Protein 7AAH (pdb70)

B-factor: mean 32.51, std 16.44, range [16.22, 223.19]

Organism: Homo sapiens (NCBI:txid9606)

Nearest PDB structures (foldseek):
  7aah-assembly1_A  TM=1.007E+00  e=1.182E-27  Homo sapiens
  7aah-assembly2_B  TM=9.299E-01  e=5.528E-22  Homo sapiens
  3q23-assembly1_A  TM=1.813E-01  e=3.680E+00  Enquatrovirus N4
  7aah-assembly2_B  TM=1.007E+00  e=2.049E-26  Homo sapiens
  7aah-assembly1_A  TM=9.299E-01  e=4.805E-22  Homo sapiens

Foldseek 3Di:
DPDLADDLVAQLVLLLVLLVLLLVQVVVVLVVVVADQDPNFRDDDPVVLVVSQQCSLVDDPQQKFWFADPRHIYIDGPRRDPDDDPDDTDGDGDDSVSSNSSVSSNVLCVVQNSVRLVVQSRVHSVSNSCVQADDDVRSPDPDPDDD/DPLVDLADPLVAQLVLLQVLLVLLLVQLVVVLVPDDADPVGDRDHDDPVVLQVSQLCSLVDQPQQWWWKADPRDIYIDGPRDDDPDTDTDGDRSPSSSSSVSSVVLCVVQNSVRLRVQSVVHSVSNSCVAAPDPPHSPD

Secondary structure (DSSP, 8-state):
---SSPPGGGHHHHHHHHHHHHHHHHHHHHHHTT--EETTEE---HHHHHHHHHHHTTS--TT-EEEEETTEEEEE-TT--SS--SS-EEEEEETTHHHHHHHHHHHHHHHH-HHHHHHHHHH-HHHHHHHHH-STTSTT-------/--TT--SPPGGGHHHHHHHHHHHHHHHHHHHHHTS---TT-------HHHHHHHHHHHTTS-GGG-EEEEETTEEEEESTT----EEEEEESTHHHHHHHHHHHHHHHHH-HHHHHHHHHH-HHHHHHHHHSSTT-TT-

Radius of gyration: 20.04 Å; Cα contacts (8 Å, |Δi|>4): 469; chains: 2; bounding box: 61×60×34 Å

GO terms:
  GO:0005737 cytoplasm (C, IDA)
  GO:0005515 protein binding (F, IPI)
  GO:0005576 extracellular region (C, EXP)
  GO:0005737 cytoplasm (C, EXP)
  GO:0005788 endoplasmic reticulum lumen (C, EXP)
  GO:0005576 extracellular region (C, IDA)
  GO:0008284 positive regulation of cell population proliferation (P, IDA)

Sequence (286 aa):
MYSAHMPAHLRCDACRAVAYQMWQNLAKAETKLHTSSNSGGRRRELSELVYTDVLDRSCSRNWQDYGVVREVDQVKRLTTGPGLSEGPEPSISVMMVTGGPWPTRLSSRTCLHYLGEFGEDQIYEEAHQQGRGALEEALLCGGGGPPQQGACSEKVSATEEMYSAHMPAHLRCDACRRAVAYQMWQQNLAKAETKLHTTSNSGGRRELSELVYTDVLDRRSSCSSRNWQDYGVREVDQVKRRLLTGPGLSPSISVMMVTGGPWPTRLSSRTCLHYLGEFGEDQIYEEAHQQGRGALEEALLCGGPQGACS

Structure (mmCIF, N/CA/C/O backbone):
data_7AAH
#
_entry.id   7AAH
#
_cell.length_a   63.714
_cell.length_b   63.909
_cell.length_c   71.889
_cell.angle_alpha   90.00
_cell.angle_beta   90.00
_cell.angle_gamma   90.00
#
_symmetry.space_group_name_H-M   'P 21 21 21'
#
loop_
_entity.id
_entity.type
_entity.pdbx_description
1 polymer 'Marginal zone B- and B1-cell-specific protein'
2 non-polymer 'CITRIC ACID'
3 water water
#
loop_
_atom_site.group_PDB
_atom_site.id
_atom_site.type_symbol
_atom_site.label_atom_id
_atom_site.label_alt_id
_atom_site.label_comp_id
_atom_site.label_asym_id
_atom_site.label_entity_id
_atom_site.label_seq_id
_atom_site.pdbx_PDB_ins_code
_atom_site.Cartn_x
_atom_site.Cartn_y
_atom_site.Cartn_z
_atom_site.occupancy
_atom_site.B_iso_or_equiv
_atom_site.auth_seq_id
_atom_site.auth_comp_id
_atom_site.auth_asym_id
_atom_site.auth_atom_id
_atom_site.pdbx_PDB_model_num
ATOM 1 N N . MET A 1 20 ? -9.889 -2.865 4.637 1.00 53.57 39 MET A N 1
ATOM 2 C CA . MET A 1 20 ? -8.791 -1.924 4.842 1.00 54.25 39 MET A CA 1
ATOM 3 C C . MET A 1 20 ? -8.168 -2.054 6.231 1.00 49.50 39 MET A C 1
ATOM 4 O O . MET A 1 20 ? -7.181 -1.386 6.537 1.00 49.23 39 MET A O 1
ATOM 17 N N . TYR A 1 21 ? -8.745 -2.911 7.072 1.00 44.49 40 TYR A N 1
ATOM 18 C CA . TYR A 1 21 ? -8.267 -3.065 8.441 1.00 39.86 40 TYR A CA 1
ATOM 19 C C . TYR A 1 21 ? -7.275 -4.206 8.604 1.00 34.90 40 TYR A C 1
ATOM 20 O O . TYR A 1 21 ? -6.498 -4.196 9.561 1.00 32.89 40 TYR A O 1
ATOM 24 N N . SER A 1 22 ? -7.261 -5.180 7.696 1.00 32.19 41 SER A N 1
ATOM 25 C CA . SER A 1 22 ? -6.417 -6.351 7.885 1.00 29.61 41 SER A CA 1
ATOM 26 C C . SER A 1 22 ? -4.952 -5.978 7.723 1.00 27.02 41 SER A C 1
ATOM 27 O O . SER A 1 22 ? -4.587 -5.192 6.843 1.00 26.31 41 SER A O 1
ATOM 35 N N . ALA A 1 23 ? -4.103 -6.561 8.569 1.00 25.42 42 ALA A N 1
ATOM 36 C CA . ALA A 1 23 ? -2.659 -6.460 8.408 1.00 23.47 42 ALA A CA 1
ATOM 37 C C . ALA A 1 23 ? -2.091 -7.501 7.450 1.00 23.39 42 ALA A C 1
ATOM 38 O O . ALA A 1 23 ? -0.886 -7.471 7.162 1.00 24.36 42 ALA A O 1
ATOM 45 N N . HIS A 1 24 ? -2.926 -8.414 6.963 1.00 22.68 43 HIS A N 1
ATOM 46 C CA . HIS A 1 24 ? -2.513 -9.440 6.021 1.00 23.09 43 HIS A CA 1
ATOM 47 C C . HIS A 1 24 ? -2.648 -8.931 4.594 1.00 22.62 43 HIS A C 1
ATOM 48 O O . HIS A 1 24 ? -3.494 -8.091 4.282 1.00 23.47 43 HIS A O 1
ATOM 61 N N . MET A 1 25 ? -1.802 -9.443 3.735 1.00 25.23 44 MET A N 1
ATOM 62 C CA . MET A 1 25 ? -1.882 -9.100 2.319 1.00 24.63 44 MET A CA 1
ATOM 63 C C . MET A 1 25 ? -3.090 -9.786 1.672 1.00 25.89 44 MET A C 1
ATOM 64 O O . MET A 1 25 ? -3.235 -11.008 1.785 1.00 29.78 44 MET A O 1
ATOM 78 N N . PRO A 1 26 ? -3.971 -9.049 0.991 1.00 25.47 45 PRO A N 1
ATOM 79 C CA . PRO A 1 26 ? -5.088 -9.697 0.279 1.00 26.94 45 PRO A CA 1
ATOM 80 C C . PRO A 1 26 ? -4.605 -10.765 -0.694 1.00 28.17 45 PRO A C 1
ATOM 81 O O . PRO A 1 26 ? -3.534 -10.653 -1.293 1.00 27.51 45 PRO A O 1
ATOM 92 N N . ALA A 1 27 ? -5.418 -11.811 -0.846 1.00 28.99 46 ALA A N 1
ATOM 93 C CA . ALA A 1 27 ? -4.952 -13.034 -1.505 1.00 27.66 46 ALA A CA 1
ATOM 94 C C . ALA A 1 27 ? -4.557 -12.790 -2.956 1.00 25.46 46 ALA A C 1
ATOM 95 O O . ALA A 1 27 ? -3.511 -13.277 -3.416 1.00 24.53 46 ALA A O 1
ATOM 102 N N . HIS A 1 28 ? -5.387 -12.054 -3.704 1.00 25.62 47 HIS A N 1
ATOM 103 C CA . HIS A 1 28 ? -5.078 -11.809 -5.107 1.00 26.02 47 HIS A CA 1
ATOM 104 C C . HIS A 1 28 ? -3.816 -10.992 -5.276 1.00 24.98 47 HIS A C 1
ATOM 105 O O . HIS A 1 28 ? -3.278 -10.971 -6.378 1.00 26.51 47 HIS A O 1
ATOM 118 N N . LEU A 1 29 ? -3.333 -10.310 -4.226 1.00 23.04 48 LEU A N 1
ATOM 119 C CA . LEU A 1 29 ? -2.151 -9.466 -4.311 1.00 21.70 48 LEU A CA 1
ATOM 120 C C . LEU A 1 29 ? -0.873 -10.147 -3.830 1.00 20.25 48 LEU A C 1
ATOM 121 O O . LEU A 1 29 ? 0.197 -9.530 -3.872 1.00 20.29 48 LEU A O 1
ATOM 137 N N . ARG A 1 30 ? -0.943 -11.401 -3.382 1.00 20.29 49 ARG A N 1
ATOM 138 C CA . ARG A 1 30 ? 0.243 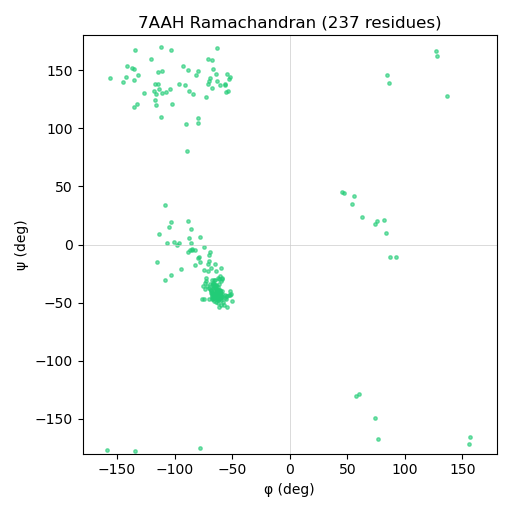-12.039 -2.805 1.00 20.13 49 ARG A CA 1
ATOM 139 C C . ARG A 1 30 ? 1.357 -12.231 -3.830 1.00 19.62 49 ARG A C 1
ATOM 140 O O . ARG A 1 30 ? 2.542 -12.121 -3.485 1.00 19.38 49 ARG A O 1
ATOM 161 N N . CYS A 1 31 ? 1.023 -12.521 -5.089 1.00 19.40 50 CYS A N 1
ATOM 162 C CA . CYS A 1 31 ? 2.093 -12.661 -6.080 1.00 18.95 50 CYS A CA 1
ATOM 163 C C . CYS A 1 31 ? 2.809 -11.327 -6.316 1.00 18.94 50 CYS A C 1
ATOM 164 O O . CYS A 1 31 ? 4.043 -11.265 -6.284 1.00 18.24 50 CYS A O 1
ATOM 171 N N . ASP A 1 32 ? 2.042 -10.253 -6.537 1.00 18.97 51 ASP A N 1
ATOM 172 C CA . ASP A 1 32 ? 2.607 -8.912 -6.697 1.00 20.43 51 ASP A CA 1
ATOM 173 C C . ASP A 1 32 ? 3.476 -8.544 -5.494 1.00 17.43 51 ASP A C 1
ATOM 174 O O . ASP A 1 32 ? 4.601 -8.041 -5.645 1.00 18.47 51 ASP A O 1
ATOM 183 N N . ALA A 1 33 ? 2.958 -8.788 -4.280 1.00 17.30 52 ALA A N 1
ATOM 184 C CA . ALA A 1 33 ? 3.716 -8.489 -3.069 1.00 17.18 52 ALA A CA 1
ATOM 185 C C . ALA A 1 33 ? 5.016 -9.275 -3.009 1.00 17.15 52 ALA A C 1
ATOM 186 O O . ALA A 1 33 ? 6.061 -8.734 -2.607 1.00 17.55 52 ALA A O 1
ATOM 193 N N . CYS A 1 34 ? 4.968 -10.563 -3.383 1.00 17.06 53 CYS A N 1
ATOM 194 C CA . CYS A 1 34 ? 6.174 -11.385 -3.372 1.00 17.83 53 CYS A CA 1
ATOM 195 C C . CYS A 1 34 ? 7.211 -10.844 -4.349 1.00 17.90 53 CYS A C 1
ATOM 196 O O . CYS A 1 34 ? 8.402 -10.785 -4.040 1.00 18.26 53 CYS A O 1
ATOM 203 N N . ARG A 1 35 ? 6.773 -10.468 -5.556 1.00 17.78 54 ARG A N 1
ATOM 204 C CA . ARG A 1 35 ? 7.706 -9.907 -6.528 1.00 18.06 54 ARG A CA 1
ATOM 205 C C . ARG A 1 35 ? 8.309 -8.579 -6.056 1.00 17.73 54 ARG A C 1
ATOM 206 O O . ARG A 1 35 ? 9.484 -8.291 -6.324 1.00 17.69 54 ARG A O 1
ATOM 227 N N . ALA A 1 36 ? 7.509 -7.761 -5.347 1.00 18.24 55 ALA A N 1
ATOM 228 C CA . ALA A 1 36 ? 7.996 -6.502 -4.797 1.00 18.64 55 ALA A CA 1
ATOM 229 C C . ALA A 1 36 ? 9.084 -6.754 -3.756 1.00 17.07 55 ALA A C 1
ATOM 230 O O . ALA A 1 36 ? 10.144 -6.102 -3.751 1.00 17.57 55 ALA A O 1
ATOM 237 N N . VAL A 1 37 ? 8.837 -7.719 -2.872 1.00 16.80 56 VAL A N 1
ATOM 238 C CA . VAL A 1 37 ? 9.816 -8.085 -1.852 1.00 17.36 56 VAL A CA 1
ATOM 239 C C . VAL A 1 37 ? 11.094 -8.619 -2.492 1.00 17.83 56 VAL A C 1
ATOM 240 O O . VAL A 1 37 ? 12.206 -8.227 -2.122 1.00 18.17 56 VAL A O 1
ATOM 253 N N . ALA A 1 38 ? 10.956 -9.514 -3.479 1.00 17.83 57 ALA A N 1
ATOM 254 C CA . ALA A 1 38 ? 12.139 -10.084 -4.120 1.00 18.06 57 ALA A CA 1
ATOM 255 C C . ALA A 1 38 ? 12.971 -8.993 -4.795 1.00 17.68 57 ALA A C 1
ATOM 256 O O . ALA A 1 38 ? 14.209 -8.991 -4.703 1.00 18.63 57 ALA A O 1
ATOM 263 N N . TYR A 1 39 ? 12.294 -8.022 -5.419 1.00 18.20 58 TYR A N 1
ATOM 264 C CA . TYR A 1 39 ? 12.986 -6.926 -6.097 1.00 17.85 58 TYR A CA 1
ATOM 265 C C . TYR A 1 39 ? 13.747 -6.049 -5.103 1.00 17.08 58 TYR A C 1
ATOM 266 O O . TYR A 1 39 ? 14.916 -5.714 -5.328 1.00 18.70 58 TYR A O 1
ATOM 284 N N . GLN A 1 40 ? 13.107 -5.686 -3.977 1.00 16.58 59 GLN A N 1
ATOM 285 C CA . GLN A 1 40 ? 13.759 -4.818 -3.004 1.00 17.77 59 GLN A CA 1
ATOM 286 C C . GLN A 1 40 ? 14.860 -5.546 -2.227 1.00 17.13 59 GLN A C 1
ATOM 287 O O . GLN A 1 40 ? 15.881 -4.931 -1.891 1.00 17.65 59 GLN A O 1
ATOM 301 N N . MET A 1 41 ? 14.718 -6.852 -1.988 1.00 17.88 60 MET A N 1
ATOM 302 C CA . MET A 1 41 ? 15.815 -7.596 -1.375 1.00 17.97 60 MET A CA 1
ATOM 303 C C . MET A 1 41 ? 17.028 -7.585 -2.285 1.00 17.68 60 MET A C 1
ATOM 304 O O . MET A 1 41 ? 18.158 -7.318 -1.852 1.00 18.81 60 MET A O 1
ATOM 318 N N . TRP A 1 42 ? 16.793 -7.837 -3.577 1.00 17.79 61 TRP A N 1
ATOM 319 C CA . TRP A 1 42 ? 17.866 -7.826 -4.569 1.00 18.41 61 TRP A CA 1
ATOM 320 C C . TRP A 1 42 ? 18.533 -6.451 -4.646 1.00 19.23 61 TRP A C 1
ATOM 321 O O . TRP A 1 42 ? 19.764 -6.339 -4.645 1.00 19.88 61 TRP A O 1
ATOM 342 N N . GLN A 1 43 ? 17.727 -5.388 -4.695 1.00 19.15 62 GLN A N 1
ATOM 343 C CA . GLN A 1 43 ? 18.274 -4.039 -4.804 1.00 20.60 62 GLN A CA 1
ATOM 344 C C . GLN A 1 43 ? 19.128 -3.700 -3.596 1.00 18.07 62 GLN A C 1
ATOM 345 O O . GLN A 1 43 ? 20.209 -3.118 -3.738 1.00 19.16 62 GLN A O 1
ATOM 359 N N . ASN A 1 44 ? 18.637 -4.030 -2.391 1.00 19.26 63 ASN A N 1
ATOM 360 C CA . ASN A 1 44 ? 19.366 -3.688 -1.176 1.00 18.43 63 ASN A CA 1
ATOM 361 C C . ASN A 1 44 ? 20.686 -4.449 -1.090 1.00 18.08 63 ASN A C 1
ATOM 362 O O . ASN A 1 44 ? 21.711 -3.878 -0.701 1.00 18.44 63 ASN A O 1
ATOM 373 N N . LEU A 1 45 ? 20.694 -5.731 -1.484 1.00 17.29 64 LEU A N 1
ATOM 374 C CA . LEU A 1 45 ? 21.944 -6.493 -1.496 1.00 18.07 64 LEU A CA 1
ATOM 375 C C . LEU A 1 45 ? 22.917 -5.968 -2.549 1.00 18.84 64 LEU A C 1
ATOM 376 O O . LEU A 1 45 ? 24.117 -5.848 -2.287 1.00 18.34 64 LEU A O 1
ATOM 392 N N . ALA A 1 46 ? 22.422 -5.652 -3.747 1.00 18.84 65 ALA A N 1
ATOM 393 C CA . ALA A 1 46 ? 23.311 -5.140 -4.785 1.00 19.52 65 ALA A CA 1
ATOM 394 C C . ALA A 1 46 ? 23.909 -3.796 -4.384 1.00 19.70 65 ALA A C 1
ATOM 395 O O . ALA A 1 46 ? 25.099 -3.535 -4.619 1.00 21.23 65 ALA A O 1
ATOM 402 N N . LYS A 1 47 ? 23.107 -2.931 -3.753 1.00 19.20 66 LYS A N 1
ATOM 403 C CA . LYS A 1 47 ? 23.628 -1.638 -3.320 1.00 20.39 66 LYS A CA 1
ATOM 404 C C . LYS A 1 47 ? 24.684 -1.804 -2.232 1.00 19.91 66 LYS A C 1
ATOM 405 O O . LYS A 1 47 ? 25.684 -1.082 -2.220 1.00 20.97 66 LYS A O 1
ATOM 424 N N . ALA A 1 48 ? 24.501 -2.771 -1.336 1.00 19.05 67 ALA A N 1
ATOM 425 C CA . ALA A 1 48 ? 25.506 -3.005 -0.305 1.00 20.57 67 ALA A CA 1
ATOM 426 C C . ALA A 1 48 ? 26.795 -3.560 -0.898 1.00 19.86 67 ALA A C 1
ATOM 427 O O . ALA A 1 48 ? 27.887 -3.176 -0.475 1.00 20.14 67 ALA A O 1
ATOM 434 N N . GLU A 1 49 ? 26.695 -4.470 -1.875 1.00 20.47 68 GLU A N 1
ATOM 435 C CA . GLU A 1 49 ? 27.892 -4.981 -2.544 1.00 21.00 68 GLU A CA 1
ATOM 436 C C . GLU A 1 49 ? 28.676 -3.839 -3.181 1.00 21.37 68 GLU A C 1
ATOM 437 O O . GLU A 1 49 ? 29.908 -3.781 -3.089 1.00 22.03 68 GLU A O 1
ATOM 449 N N . THR A 1 50 ? 27.967 -2.885 -3.784 1.00 21.90 69 THR A N 1
ATOM 450 C CA . THR A 1 50 ? 28.628 -1.742 -4.400 1.00 22.21 69 THR A CA 1
ATOM 451 C C . THR A 1 50 ? 29.224 -0.817 -3.345 1.00 23.09 69 THR A C 1
ATOM 452 O O . THR A 1 50 ? 30.383 -0.403 -3.455 1.00 24.80 69 THR A O 1
ATOM 463 N N . LYS A 1 51 ? 28.441 -0.488 -2.307 1.00 22.73 70 LYS A N 1
ATOM 464 C CA . LYS A 1 51 ? 28.887 0.465 -1.295 1.00 24.80 70 LYS A CA 1
ATOM 465 C C . LYS A 1 51 ? 30.151 -0.013 -0.592 1.00 24.16 70 LYS A C 1
ATOM 466 O O . LYS A 1 51 ? 31.046 0.785 -0.291 1.00 25.81 70 LYS A O 1
ATOM 485 N N . LEU A 1 52 ? 30.240 -1.303 -0.302 1.00 22.70 71 LEU A N 1
ATOM 486 C CA . LEU A 1 52 ? 31.370 -1.834 0.451 1.00 23.08 71 LEU A CA 1
ATOM 487 C C . LEU A 1 52 ? 32.559 -2.172 -0.427 1.00 24.85 71 LEU A C 1
ATOM 488 O O . LEU A 1 52 ? 33.585 -2.634 0.086 1.00 25.73 71 LEU A O 1
ATOM 504 N N . HIS A 1 53 ? 32.457 -1.930 -1.735 1.00 25.86 72 HIS A N 1
ATOM 505 C CA . HIS A 1 53 ? 33.538 -2.235 -2.673 1.00 27.38 72 HIS A CA 1
ATOM 506 C C . HIS A 1 53 ? 33.925 -3.700 -2.564 1.00 28.88 72 HIS A C 1
ATOM 507 O O . HIS A 1 53 ? 35.107 -4.055 -2.547 1.00 29.85 72 HIS A O 1
ATOM 520 N N . THR A 1 54 ? 32.904 -4.544 -2.449 1.00 28.62 73 THR A N 1
ATOM 521 C CA . THR A 1 54 ? 33.093 -5.980 -2.352 1.00 30.59 73 THR A CA 1
ATOM 522 C C . THR A 1 54 ? 33.915 -6.482 -3.530 1.00 34.34 73 THR A C 1
ATOM 523 O O . THR A 1 54 ? 33.710 -6.072 -4.677 1.00 33.77 73 THR A O 1
ATOM 534 N N A SER A 1 55 ? 34.866 -7.365 -3.233 0.75 36.12 74 SER A N 1
ATOM 535 N N B SER A 1 55 ? 34.855 -7.380 -3.245 0.25 36.17 74 SER A N 1
ATOM 536 C CA A SER A 1 55 ? 35.748 -7.889 -4.265 0.75 38.77 74 SER A CA 1
ATOM 537 C CA B SER A 1 55 ? 35.764 -7.855 -4.278 0.25 38.30 74 SER A CA 1
ATOM 538 C C A SER A 1 55 ? 34.935 -8.628 -5.316 0.75 38.36 74 SER A C 1
ATOM 539 C C B SER A 1 55 ? 35.022 -8.704 -5.302 0.25 38.96 74 SER A C 1
ATOM 540 O O A SER A 1 55 ? 33.937 -9.285 -5.004 0.75 37.08 74 SER A O 1
ATOM 541 O O B SER A 1 55 ? 34.164 -9.521 -4.956 0.25 38.77 74 SER A O 1
ATOM 556 N N . ASN A 1 56 ? 35.357 -8.493 -6.573 1.00 39.36 75 ASN A N 1
ATOM 557 C CA . ASN A 1 56 ? 34.787 -9.245 -7.689 1.00 40.23 75 ASN A CA 1
ATOM 558 C C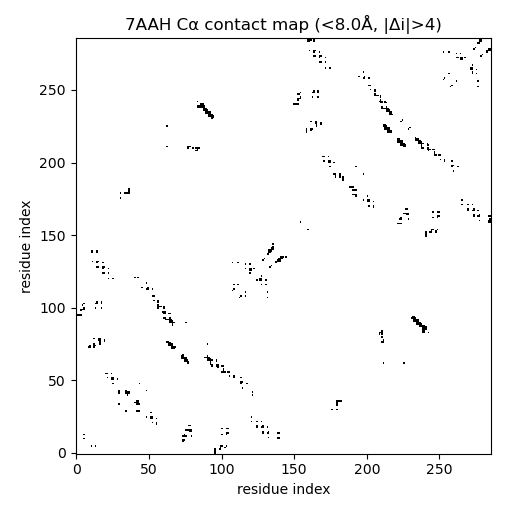 . ASN A 1 56 ? 35.726 -10.423 -7.918 1.00 39.44 75 ASN A C 1
ATOM 559 O O . ASN A 1 56 ? 36.811 -10.270 -8.487 1.00 42.97 75 ASN A O 1
ATOM 571 N N . SER A 1 57 ? 35.323 -11.593 -7.440 1.00 34.79 76 SER A N 1
ATOM 572 C CA . SER A 1 57 ? 36.083 -12.824 -7.606 1.00 33.46 76 SER A CA 1
ATOM 573 C C . SER A 1 57 ? 35.162 -13.868 -8.218 1.00 32.57 76 SER A C 1
ATOM 574 O O . SER A 1 57 ? 34.038 -14.060 -7.746 1.00 32.20 76 SER A O 1
ATOM 582 N N . GLY A 1 58 ? 35.623 -14.522 -9.281 1.00 32.27 77 GLY A N 1
ATOM 583 C CA . GLY A 1 58 ? 34.817 -15.553 -9.910 1.00 32.08 77 GLY A CA 1
ATOM 584 C C . GLY A 1 58 ? 33.516 -15.064 -10.499 1.00 32.07 77 GLY A C 1
ATOM 585 O O . GLY A 1 58 ? 32.574 -15.851 -10.642 1.00 31.61 77 GLY A O 1
ATOM 589 N N . GLY A 1 59 ? 33.429 -13.779 -10.838 1.00 31.96 78 GLY A N 1
ATOM 590 C CA . GLY A 1 59 ? 32.226 -13.231 -11.432 1.00 31.21 78 GLY A CA 1
ATOM 591 C C . GLY A 1 59 ? 31.149 -12.841 -10.448 1.00 30.56 78 GLY A C 1
ATOM 592 O O . GLY A 1 59 ? 30.027 -12.554 -10.876 1.00 31.85 78 GLY A O 1
ATOM 596 N N . ARG A 1 60 ? 31.451 -12.827 -9.146 1.00 29.66 79 ARG A N 1
ATOM 597 C CA . ARG A 1 60 ? 30.474 -12.495 -8.117 1.00 30.40 79 ARG A CA 1
ATOM 598 C C . ARG A 1 60 ? 31.099 -11.575 -7.079 1.00 29.50 79 ARG A C 1
ATOM 599 O O . ARG A 1 60 ? 32.310 -11.601 -6.845 1.00 29.92 79 ARG A O 1
ATOM 620 N N . ARG A 1 61 ? 30.252 -10.756 -6.465 1.00 28.26 80 ARG A N 1
ATOM 621 C CA A ARG A 1 61 ? 30.598 -9.943 -5.303 0.48 28.77 80 ARG A CA 1
ATOM 622 C CA B ARG A 1 61 ? 30.621 -9.965 -5.295 0.52 27.79 80 ARG A CA 1
ATOM 623 C C . ARG A 1 61 ? 29.891 -10.586 -4.115 1.00 28.56 80 ARG A C 1
ATOM 624 O O . ARG A 1 61 ? 28.661 -10.522 -4.034 1.00 30.94 80 ARG A O 1
ATOM 665 N N . GLU A 1 62 ? 30.650 -11.203 -3.192 1.00 26.34 81 GLU A N 1
ATOM 666 C CA . GLU A 1 62 ? 30.042 -11.972 -2.098 1.00 25.31 81 GLU A CA 1
ATOM 667 C C . GLU A 1 62 ? 30.258 -11.322 -0.728 1.00 22.14 81 GLU A C 1
ATOM 668 O O . GLU A 1 62 ? 31.373 -11.298 -0.188 1.00 23.31 81 GLU A O 1
ATOM 680 N N . LEU A 1 63 ? 29.170 -10.804 -0.171 1.00 20.69 82 LEU A N 1
ATOM 681 C CA . LEU A 1 63 ? 29.136 -10.293 1.190 1.00 20.56 82 LEU A CA 1
ATOM 682 C C . LEU A 1 63 ? 29.336 -11.410 2.211 1.00 19.59 82 LEU A C 1
ATOM 683 O O . LEU A 1 63 ? 28.963 -12.568 1.996 1.00 20.24 82 LEU A O 1
ATOM 699 N N . SER A 1 64 ? 29.910 -11.042 3.354 1.00 18.54 83 SER A N 1
ATOM 700 C CA . SER A 1 64 ? 29.974 -11.943 4.487 1.00 18.72 83 SER A CA 1
ATOM 701 C C . SER A 1 64 ? 28.580 -12.200 5.058 1.00 18.77 83 SER A C 1
ATOM 702 O O . SER A 1 64 ? 27.643 -11.410 4.878 1.00 20.16 83 SER A O 1
ATOM 710 N N . GLU A 1 65 ? 28.462 -13.318 5.786 1.00 19.15 84 GLU A N 1
ATOM 711 C CA . GLU A 1 65 ? 27.165 -13.733 6.331 1.00 19.97 84 GLU A CA 1
ATOM 712 C C . GLU A 1 65 ? 26.572 -12.699 7.290 1.00 19.08 84 GLU A C 1
ATOM 713 O O . GLU A 1 65 ? 25.362 -12.418 7.245 1.00 18.65 84 GLU A O 1
ATOM 725 N N . LEU A 1 66 ? 27.391 -12.100 8.158 1.00 18.77 85 LEU A N 1
ATOM 726 C CA . LEU A 1 66 ? 26.830 -11.081 9.039 1.00 18.87 85 LEU A CA 1
ATOM 727 C C . LEU A 1 66 ? 26.246 -9.921 8.237 1.00 18.36 85 LEU A C 1
ATOM 728 O O . LEU A 1 66 ? 25.161 -9.396 8.562 1.00 17.96 85 LEU A O 1
ATOM 744 N N . VAL A 1 67 ? 26.921 -9.539 7.148 1.00 18.16 86 VAL A N 1
ATOM 745 C CA . VAL A 1 67 ? 26.474 -8.382 6.386 1.00 18.90 86 VAL A CA 1
ATOM 746 C C . VAL A 1 67 ? 25.248 -8.715 5.536 1.00 17.72 86 VAL A C 1
ATOM 747 O O . VAL A 1 67 ? 24.280 -7.948 5.515 1.00 18.07 86 VAL A O 1
ATOM 760 N N . TYR A 1 68 ? 25.249 -9.839 4.800 1.00 17.75 87 TYR A N 1
ATOM 761 C CA . TYR A 1 68 ? 24.043 -10.116 4.009 1.00 17.78 87 TYR A CA 1
ATOM 762 C C . TYR A 1 68 ? 22.837 -10.355 4.904 1.00 18.05 87 TYR A C 1
ATOM 763 O O . TYR A 1 68 ? 21.717 -9.991 4.535 1.00 17.96 87 TYR A O 1
ATOM 781 N N . THR A 1 69 ? 23.051 -10.904 6.109 1.00 17.68 88 THR A N 1
ATOM 782 C CA . THR A 1 69 ? 21.936 -11.095 7.042 1.00 16.87 88 THR A CA 1
ATOM 783 C C . THR A 1 69 ? 21.400 -9.750 7.536 1.00 16.97 88 THR A C 1
ATOM 784 O O . THR A 1 69 ? 20.182 -9.523 7.554 1.00 17.33 88 THR A O 1
ATOM 795 N N . ASP A 1 70 ? 22.299 -8.851 7.942 1.00 17.99 89 ASP A N 1
ATOM 796 C CA . ASP A 1 70 ? 21.909 -7.503 8.356 1.00 17.55 89 ASP A CA 1
ATOM 797 C C . ASP A 1 70 ? 21.200 -6.746 7.229 1.00 18.21 89 ASP A C 1
ATOM 798 O O . ASP A 1 70 ? 20.165 -6.101 7.450 1.00 19.31 89 ASP A O 1
ATOM 807 N N . VAL A 1 71 ? 21.754 -6.791 6.009 1.00 17.86 90 VAL A N 1
ATOM 808 C CA . VAL A 1 71 ? 21.133 -6.073 4.893 1.00 18.16 90 VAL A CA 1
ATOM 809 C C . VAL A 1 71 ? 19.734 -6.606 4.617 1.00 18.26 90 VAL A C 1
ATOM 810 O O . VAL A 1 71 ? 18.772 -5.839 4.444 1.00 18.64 90 VAL A O 1
ATOM 823 N N . LEU A 1 72 ? 19.596 -7.931 4.565 1.00 16.79 91 LEU A N 1
ATOM 824 C CA . LEU A 1 72 ? 18.288 -8.514 4.293 1.00 16.47 91 LEU A CA 1
ATOM 825 C C . LEU A 1 72 ? 17.304 -8.207 5.411 1.00 17.57 91 LEU A C 1
ATOM 826 O O . LEU A 1 72 ? 16.160 -7.825 5.150 1.00 18.79 91 LEU A O 1
ATOM 842 N N . ASP A 1 73 ? 17.745 -8.362 6.663 1.00 17.38 92 ASP A N 1
ATOM 843 C CA . ASP A 1 73 ? 16.826 -8.163 7.780 1.00 16.79 92 ASP A CA 1
ATOM 844 C C . ASP A 1 73 ? 16.351 -6.715 7.856 1.00 18.68 92 ASP A C 1
ATOM 845 O O . ASP A 1 73 ? 15.190 -6.463 8.200 1.00 22.19 92 ASP A O 1
ATOM 854 N N . ARG A 1 74 ? 17.214 -5.752 7.517 1.00 18.64 93 ARG A N 1
ATOM 855 C CA . ARG A 1 74 ? 16.806 -4.356 7.547 1.00 18.60 93 ARG A CA 1
ATOM 856 C C . ARG A 1 74 ? 16.057 -3.928 6.293 1.00 18.34 93 ARG A C 1
ATOM 857 O O . ARG A 1 74 ? 15.370 -2.899 6.314 1.00 19.29 93 ARG A O 1
ATOM 878 N N . SER A 1 75 ? 16.155 -4.690 5.210 1.00 19.16 94 SER A N 1
ATOM 879 C CA . SER A 1 75 ? 15.488 -4.264 3.980 1.00 19.57 94 SER A CA 1
ATOM 880 C C . SER A 1 75 ? 13.989 -4.198 4.181 1.00 19.93 94 SER A C 1
ATOM 881 O O . SER A 1 75 ? 13.309 -3.364 3.579 1.00 20.80 94 SER A O 1
ATOM 889 N N . CYS A 1 76 ? 13.457 -5.027 5.077 1.00 19.50 95 CYS A N 1
ATOM 890 C CA . CYS A 1 76 ? 12.020 -5.032 5.312 1.00 19.50 95 CYS A CA 1
ATOM 891 C C . CYS A 1 76 ? 11.536 -3.785 6.040 1.00 20.86 95 CYS A C 1
ATOM 892 O O . CYS A 1 76 ? 10.328 -3.511 6.017 1.00 21.20 95 CYS A O 1
ATOM 899 N N . SER A 1 77 ? 12.447 -3.031 6.660 1.00 21.18 96 SER A N 1
ATOM 900 C CA . SER A 1 77 ? 12.142 -1.786 7.372 1.00 21.99 96 SER A CA 1
ATOM 901 C C . SER A 1 77 ? 12.165 -0.572 6.469 1.00 21.45 96 SER A C 1
ATOM 902 O O . SER A 1 77 ? 12.035 0.552 6.956 1.00 23.70 96 SER A O 1
ATOM 910 N N . ARG A 1 78 ? 12.342 -0.772 5.168 1.00 20.97 97 ARG A N 1
ATOM 911 C CA . ARG A 1 78 ? 12.382 0.340 4.247 1.00 21.52 97 ARG A CA 1
ATOM 912 C C . ARG A 1 78 ? 11.053 1.073 4.238 1.00 24.32 97 ARG A C 1
ATOM 913 O O . ARG A 1 78 ? 10.033 0.600 4.743 1.00 23.96 97 ARG A O 1
ATOM 934 N N . ASN A 1 79 ? 11.083 2.235 3.599 1.00 27.23 98 ASN A N 1
ATOM 935 C CA . ASN A 1 79 ? 9.902 3.016 3.290 1.00 28.34 98 ASN A CA 1
ATOM 936 C C . ASN A 1 79 ? 9.251 2.390 2.057 1.00 26.77 98 ASN A C 1
ATOM 937 O O . ASN A 1 79 ? 9.797 2.450 0.940 1.00 29.51 98 ASN A O 1
ATOM 948 N N . TRP A 1 80 ? 8.109 1.744 2.283 1.00 22.03 99 TRP A N 1
ATOM 949 C CA . TRP A 1 80 ? 7.313 1.071 1.268 1.00 20.10 99 TRP A CA 1
ATOM 950 C C . TRP A 1 80 ? 6.294 2.008 0.602 1.00 21.98 99 TRP A C 1
ATOM 951 O O . TRP A 1 80 ? 5.321 1.540 0.001 1.00 22.71 99 TRP A O 1
ATOM 972 N N . GLN A 1 81 ? 6.503 3.321 0.674 1.00 23.07 100 GLN A N 1
ATOM 973 C CA . GLN A 1 81 ? 5.547 4.244 0.064 1.00 25.67 100 GLN A CA 1
ATOM 974 C C . GLN A 1 81 ? 5.642 4.291 -1.460 1.00 23.55 100 GLN A C 1
ATOM 975 O O . GLN A 1 81 ? 4.851 5.003 -2.098 1.00 24.00 100 GLN A O 1
ATOM 989 N N . ASP A 1 82 ? 6.566 3.551 -2.054 1.00 21.37 101 ASP A N 1
ATOM 990 C CA . ASP A 1 82 ? 6.687 3.427 -3.506 1.00 21.19 101 ASP A CA 1
ATOM 991 C C . ASP A 1 82 ? 5.804 2.333 -4.115 1.00 19.93 101 ASP A C 1
ATOM 992 O O . ASP A 1 82 ? 5.757 2.207 -5.353 1.00 21.71 101 ASP A O 1
ATOM 1001 N N . TYR A 1 83 ? 5.100 1.552 -3.296 1.00 21.14 102 TYR A N 1
ATOM 1002 C CA . TYR A 1 83 ? 4.137 0.558 -3.759 1.00 21.77 102 TYR A CA 1
ATOM 1003 C C . TYR A 1 83 ? 2.721 0.999 -3.396 1.00 22.28 102 TYR A C 1
ATOM 1004 O O . TYR A 1 83 ? 2.494 1.659 -2.378 1.00 23.45 102 TYR A O 1
ATOM 1022 N N . GLY A 1 84 ? 1.757 0.615 -4.229 1.00 22.00 103 GLY A N 1
ATOM 1023 C CA . GLY A 1 84 ? 0.378 0.997 -3.995 1.00 23.11 103 GLY A CA 1
ATOM 1024 C C . GLY A 1 84 ? -0.562 0.158 -4.821 1.00 22.95 103 GLY A C 1
ATOM 1025 O O . GLY A 1 84 ? -0.145 -0.672 -5.633 1.00 23.77 103 GLY A O 1
ATOM 1029 N N A VAL A 1 85 ? -1.854 0.396 -4.620 0.70 23.38 104 VAL A N 1
ATOM 1030 N N B VAL A 1 85 ? -1.850 0.404 -4.623 0.30 23.44 104 VAL A N 1
ATOM 1031 C CA A VAL A 1 85 ? -2.901 -0.405 -5.253 0.70 23.97 104 VAL A CA 1
ATOM 1032 C CA B VAL A 1 85 ? -2.900 -0.384 -5.253 0.30 24.00 104 VAL A CA 1
ATOM 1033 C C A VAL A 1 85 ? -3.628 0.431 -6.298 0.70 24.81 104 VAL A C 1
ATOM 1034 C C B VAL A 1 85 ? -3.595 0.450 -6.318 0.30 24.46 104 VAL A C 1
ATOM 1035 O O A VAL A 1 85 ? -3.908 1.619 -6.093 0.70 25.08 104 VAL A O 1
ATOM 1036 O O B VAL A 1 85 ? -3.824 1.653 -6.141 0.30 24.62 104 VAL A O 1
ATOM 1061 N N . ARG A 1 86 ? -3.914 -0.200 -7.432 1.00 24.47 105 ARG A N 1
ATOM 1062 C CA . ARG A 1 86 ? -4.584 0.432 -8.552 1.00 26.21 105 ARG A CA 1
ATOM 1063 C C . ARG A 1 86 ? -5.585 -0.568 -9.098 1.00 28.71 105 ARG A C 1
ATOM 1064 O O . ARG A 1 86 ? -5.552 -1.752 -8.764 1.00 29.70 105 ARG A O 1
ATOM 1086 N N . GLU A 1 87 ? -6.467 -0.098 -9.967 1.00 32.73 106 GLU A N 1
ATOM 1087 C CA . GLU A 1 87 ? -7.406 -0.974 -10.647 1.00 38.86 106 GLU A CA 1
ATOM 1088 C C . GLU A 1 87 ? -6.974 -1.109 -12.101 1.00 39.72 106 GLU A C 1
ATOM 1089 O O . GLU A 1 87 ? -6.668 -0.108 -12.761 1.00 40.17 106 GLU A O 1
ATOM 1101 N N . VAL A 1 88 ? -6.913 -2.344 -12.586 1.00 41.12 107 VAL A N 1
ATOM 1102 C CA . VAL A 1 88 ? -6.510 -2.624 -13.958 1.00 44.41 107 VAL A CA 1
ATOM 1103 C C . VAL A 1 88 ? -7.513 -3.600 -14.536 1.00 47.49 107 VAL A C 1
ATOM 1104 O O . VAL A 1 88 ? -7.659 -4.717 -14.027 1.00 47.93 107 VAL A O 1
ATOM 1117 N N . ASP A 1 89 ? -8.174 -3.197 -15.618 1.00 50.30 108 ASP A N 1
ATOM 1118 C CA . ASP A 1 89 ? -9.213 -4.016 -16.228 1.00 53.48 108 ASP A CA 1
ATOM 1119 C C . ASP A 1 89 ? -10.175 -4.556 -15.170 1.00 53.73 108 ASP A C 1
ATOM 1120 O O . ASP A 1 89 ? -10.549 -5.730 -15.178 1.00 53.11 108 ASP A O 1
ATOM 1129 N N . GLN A 1 90 ? -10.568 -3.679 -14.243 1.00 54.34 109 GLN A N 1
ATOM 1130 C CA . GLN A 1 90 ? -11.614 -3.924 -13.251 1.00 55.79 109 GLN A CA 1
ATOM 1131 C C . GLN A 1 90 ? -11.186 -4.838 -12.108 1.00 54.24 109 GLN A C 1
ATOM 1132 O O . GLN A 1 90 ? -12.043 -5.401 -11.418 1.00 54.88 109 GLN A O 1
ATOM 1146 N N . VAL A 1 91 ? -9.893 -5.006 -11.858 1.00 51.29 110 VAL A N 1
ATOM 1147 C CA . VAL A 1 91 ? -9.446 -5.794 -10.717 1.00 48.13 110 VAL A CA 1
ATOM 1148 C C . VAL A 1 91 ? -8.330 -5.051 -10.008 1.00 44.97 110 VAL A C 1
ATOM 1149 O O . VAL A 1 91 ? -7.466 -4.448 -10.653 1.00 44.16 110 VAL A O 1
ATOM 1162 N N . LYS A 1 92 ? -8.341 -5.120 -8.678 1.00 41.63 111 LYS A N 1
ATOM 1163 C CA . LYS A 1 92 ? -7.299 -4.479 -7.890 1.00 39.90 111 LYS A CA 1
ATOM 1164 C C . LYS A 1 92 ? -5.981 -5.229 -8.042 1.00 35.09 111 LYS A C 1
ATOM 1165 O O . LYS A 1 92 ? -5.938 -6.464 -8.035 1.00 33.76 111 LYS A O 1
ATOM 1184 N N . ARG A 1 93 ? -4.902 -4.461 -8.178 1.00 30.85 112 ARG A N 1
ATOM 1185 C CA . ARG A 1 93 ? -3.552 -4.989 -8.296 1.00 29.63 112 ARG A CA 1
ATOM 1186 C C . ARG A 1 93 ? -2.592 -4.096 -7.519 1.00 27.37 112 ARG A C 1
ATOM 1187 O O . ARG A 1 93 ? -2.834 -2.901 -7.335 1.00 28.25 112 ARG A O 1
ATOM 1208 N N . LEU A 1 94 ? -1.493 -4.681 -7.072 1.00 25.57 113 LEU A N 1
ATOM 1209 C CA . LEU A 1 94 ? -0.449 -3.941 -6.385 1.00 26.11 113 LEU A CA 1
ATOM 1210 C C . LEU A 1 94 ? 0.697 -3.746 -7.359 1.00 26.70 113 LEU A C 1
ATOM 1211 O O . LEU A 1 94 ? 1.072 -4.696 -8.057 1.00 29.24 113 LEU A O 1
ATOM 1227 N N . THR A 1 95 ? 1.233 -2.519 -7.439 1.00 25.45 114 THR A N 1
ATOM 1228 C CA A THR A 1 95 ? 2.379 -2.277 -8.302 0.92 26.50 114 THR A CA 1
ATOM 1229 C CA B THR A 1 95 ? 2.351 -2.231 -8.329 0.08 25.24 114 THR A CA 1
ATOM 1230 C C . THR A 1 95 ? 3.349 -1.279 -7.686 1.00 24.68 114 THR A C 1
ATOM 1231 O O . THR A 1 95 ? 3.088 -0.663 -6.644 1.00 21.89 114 THR A O 1
ATOM 1252 N N . GLY A 1 96 ? 4.490 -1.149 -8.362 1.00 25.77 115 GLY A N 1
ATOM 1253 C CA . GLY A 1 96 ? 5.589 -0.314 -7.953 1.00 24.76 115 GLY A CA 1
ATOM 1254 C C . GLY A 1 96 ? 6.875 -0.810 -8.581 1.00 22.46 115 GLY A C 1
ATOM 1255 O O . GLY A 1 96 ? 6.855 -1.618 -9.526 1.00 23.16 115 GLY A O 1
ATOM 1259 N N . PRO A 1 97 ? 8.017 -0.340 -8.080 1.00 21.38 116 PRO A N 1
ATOM 1260 C CA . PRO A 1 97 ? 9.302 -0.658 -8.720 1.00 20.58 116 PRO A CA 1
ATOM 1261 C C . PRO A 1 97 ? 9.524 -2.152 -8.907 1.00 21.27 116 PRO A C 1
ATOM 1262 O O . PRO A 1 97 ? 9.282 -2.961 -8.013 1.00 20.94 116 PRO A O 1
ATOM 1273 N N . GLY A 1 98 ? 9.938 -2.521 -10.115 1.00 23.03 117 GLY A N 1
ATOM 1274 C CA . GLY A 1 98 ? 10.296 -3.882 -10.434 1.00 24.51 117 GLY A CA 1
ATOM 1275 C C . GLY A 1 98 ? 9.174 -4.736 -10.988 1.00 26.54 117 GLY A C 1
ATOM 1276 O O . GLY A 1 98 ? 9.440 -5.853 -11.466 1.00 29.62 117 GLY A O 1
ATOM 1280 N N . LEU A 1 99 ? 7.935 -4.261 -10.940 1.00 26.83 118 LEU A N 1
ATOM 1281 C CA . LEU A 1 99 ? 6.775 -5.075 -11.288 1.00 29.29 118 LEU A CA 1
ATOM 1282 C C . LEU A 1 99 ? 6.313 -4.886 -12.732 1.00 31.98 118 LEU A C 1
ATOM 1283 O O . LEU A 1 99 ? 5.327 -5.511 -13.140 1.00 35.83 118 LEU A O 1
ATOM 1299 N N . SER A 1 100 ? 7.002 -4.060 -13.504 1.00 30.54 119 SER A N 1
ATOM 1300 C CA . SER A 1 100 ? 6.693 -3.860 -14.918 1.00 30.45 119 SER A CA 1
ATOM 1301 C C . SER A 1 100 ? 7.875 -4.321 -15.753 1.00 32.49 119 SER A C 1
ATOM 1302 O O . SER A 1 100 ? 9.028 -4.062 -15.406 1.00 33.54 119 SER A O 1
ATOM 1310 N N . GLU A 1 101 ? 7.595 -5.005 -16.861 1.00 36.39 120 GLU A N 1
ATOM 1311 C CA . GLU A 1 101 ? 8.688 -5.490 -17.696 1.00 42.49 120 GLU A CA 1
ATOM 1312 C C . GLU A 1 101 ? 9.346 -4.370 -18.496 1.00 40.79 120 GLU A C 1
ATOM 1313 O O . GLU A 1 101 ? 10.503 -4.500 -18.905 1.00 45.42 120 GLU A O 1
ATOM 1325 N N . GLY A 1 102 ? 8.642 -3.275 -18.698 1.00 33.01 121 GLY A N 1
ATOM 1326 C CA . GLY A 1 102 ? 9.186 -2.053 -19.242 1.00 27.80 121 GLY A CA 1
ATOM 1327 C C .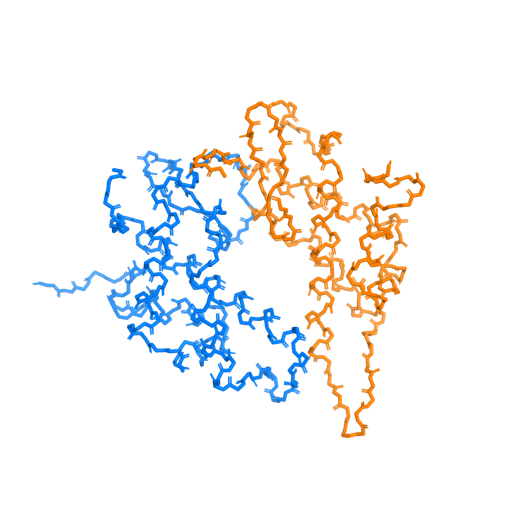 GLY A 1 102 ? 8.240 -0.964 -18.810 1.00 23.31 121 GLY A C 1
ATOM 1328 O O . GLY A 1 102 ? 7.262 -1.236 -18.110 1.00 23.25 121 GLY A O 1
ATOM 1332 N N . PRO A 1 103 ? 8.468 0.274 -19.236 1.00 22.35 122 PRO A N 1
ATOM 1333 C CA . PRO A 1 103 ? 7.531 1.343 -18.877 1.00 22.15 122 PRO A CA 1
ATOM 1334 C C . PRO A 1 103 ? 6.155 1.094 -19.479 1.00 21.18 122 PRO A C 1
ATOM 1335 O O . PRO A 1 103 ? 6.014 0.536 -20.573 1.00 22.67 122 PRO A O 1
ATOM 1346 N N . GLU A 1 104 ? 5.125 1.511 -18.749 1.00 21.01 123 GLU A N 1
ATOM 1347 C CA . GLU A 1 104 ? 3.739 1.253 -19.133 1.00 22.14 123 GLU A CA 1
ATOM 1348 C C . GLU A 1 104 ? 3.217 2.349 -20.063 1.00 21.53 123 GLU A C 1
ATOM 1349 O O . GLU A 1 104 ? 3.384 3.534 -19.764 1.00 21.93 123 GLU A O 1
ATOM 1361 N N . PRO A 1 105 ? 2.566 2.002 -21.188 1.00 22.19 124 PRO A N 1
ATOM 1362 C CA . PRO A 1 105 ? 2.124 3.045 -22.133 1.00 23.11 124 PRO A CA 1
ATOM 1363 C C . PRO A 1 105 ? 1.162 4.062 -21.564 1.00 21.71 124 PRO A C 1
ATOM 1364 O O . PRO A 1 105 ? 1.169 5.213 -22.013 1.00 21.86 124 PRO A O 1
ATOM 1375 N N . SER A 1 106 ? 0.321 3.680 -20.603 1.00 22.13 125 SER A N 1
ATOM 1376 C CA . SER A 1 106 ? -0.721 4.559 -20.090 1.00 23.05 125 SER A CA 1
ATOM 1377 C C . SER A 1 106 ? -0.476 4.923 -18.629 1.00 22.89 125 SER A C 1
ATOM 1378 O O . SER A 1 106 ? 0.078 4.139 -17.849 1.00 22.44 125 SER A O 1
ATOM 1386 N N . ILE A 1 107 ? -0.918 6.135 -18.281 1.00 23.21 126 ILE A N 1
ATOM 1387 C CA . ILE A 1 107 ? -0.951 6.599 -16.899 1.00 26.61 126 ILE A CA 1
ATOM 1388 C C . ILE A 1 107 ? -1.669 5.593 -16.021 1.00 25.47 126 ILE A C 1
ATOM 1389 O O . ILE A 1 107 ? -2.684 5.003 -16.408 1.00 26.36 126 ILE A O 1
ATOM 1405 N N . SER A 1 108 ? -1.186 5.444 -14.792 1.00 24.56 127 SER A N 1
ATOM 1406 C CA . SER A 1 108 ? -1.970 4.766 -13.773 1.00 26.67 127 SER A CA 1
ATOM 1407 C C . SER A 1 108 ? -1.901 5.555 -12.475 1.00 25.42 127 SER A C 1
ATOM 1408 O O . SER A 1 108 ? -0.933 6.275 -12.200 1.00 25.46 127 SER A O 1
ATOM 1416 N N . VAL A 1 109 ? -2.969 5.432 -11.708 1.00 25.12 128 VAL A N 1
ATOM 1417 C CA . VAL A 1 109 ? -3.140 6.135 -10.445 1.00 25.51 128 VAL A CA 1
ATOM 1418 C C . VAL A 1 109 ? -3.198 5.078 -9.351 1.00 25.39 128 VAL A C 1
ATOM 1419 O O . VAL A 1 109 ? -4.047 4.178 -9.396 1.00 27.45 128 VAL A O 1
ATOM 1432 N N . MET A 1 110 ? -2.279 5.147 -8.405 1.00 23.84 129 MET A N 1
ATOM 1433 C CA A MET A 1 110 ? -2.188 4.181 -7.315 0.47 23.88 129 MET A CA 1
ATOM 1434 C CA B MET A 1 110 ? -2.315 4.183 -7.320 0.53 23.01 129 MET A CA 1
ATOM 1435 C C . MET A 1 110 ? -2.339 4.882 -5.967 1.00 23.78 129 MET A C 1
ATOM 1436 O O . MET A 1 110 ? -1.961 6.046 -5.819 1.00 24.44 129 MET A O 1
ATOM 1463 N N . VAL A 1 111 ? -2.869 4.160 -4.983 1.00 24.13 130 VAL A N 1
ATOM 1464 C CA . VAL A 1 111 ? -2.968 4.627 -3.609 1.00 25.61 130 VAL A CA 1
ATOM 1465 C C . VAL A 1 111 ? -1.866 3.948 -2.809 1.00 25.29 130 VAL A C 1
ATOM 1466 O O . VAL A 1 111 ? -1.800 2.712 -2.762 1.00 25.57 130 VAL A O 1
ATOM 1479 N N . THR A 1 112 ? -0.988 4.756 -2.210 1.00 24.09 131 THR A N 1
ATOM 1480 C CA . THR A 1 112 ? 0.112 4.285 -1.380 1.00 22.35 131 THR A CA 1
ATOM 1481 C C . THR A 1 112 ? -0.129 4.685 0.071 1.00 21.95 131 THR A C 1
ATOM 1482 O O . THR A 1 112 ? -1.025 5.461 0.387 1.00 23.46 131 THR A O 1
ATOM 1493 N N . GLY A 1 113 ? 0.696 4.145 0.962 1.00 20.89 132 GLY A N 1
ATOM 1494 C CA . GLY A 1 113 ? 0.488 4.417 2.383 1.00 21.05 132 GLY A CA 1
ATOM 1495 C C . GLY A 1 113 ? -0.702 3.650 2.927 1.00 22.13 132 GLY A C 1
ATOM 1496 O O . GLY A 1 113 ? -1.012 2.539 2.500 1.00 22.92 132 GLY A O 1
ATOM 1500 N N . GLY A 1 114 ? -1.367 4.236 3.913 1.00 24.08 133 GLY A N 1
ATOM 1501 C CA . GLY A 1 114 ? -2.456 3.538 4.556 1.00 23.91 133 GLY A CA 1
ATOM 1502 C C . GLY A 1 114 ? -1.975 2.221 5.135 1.00 23.62 133 GLY A C 1
ATOM 1503 O O . GLY A 1 114 ? -0.945 2.173 5.807 1.00 24.08 133 GLY A O 1
ATOM 1507 N N . PRO A 1 115 ? -2.670 1.114 4.850 1.00 22.54 134 PRO A N 1
ATOM 1508 C CA . PRO A 1 115 ? -2.223 -0.185 5.378 1.00 22.41 134 PRO A CA 1
ATOM 1509 C C . PRO A 1 115 ? -1.061 -0.822 4.621 1.00 20.36 134 PRO A C 1
ATOM 1510 O O . PRO A 1 115 ? -0.508 -1.828 5.088 1.00 20.80 134 PRO A O 1
ATOM 1521 N N . TRP A 1 116 ? -0.689 -0.302 3.462 1.00 20.46 135 TRP A N 1
ATOM 1522 C CA . TRP A 1 116 ? 0.184 -1.057 2.564 1.00 19.97 135 TRP A CA 1
ATOM 1523 C C . TRP A 1 116 ? 1.601 -1.241 3.104 1.00 19.76 135 TRP A C 1
ATOM 1524 O O . TRP A 1 116 ? 2.140 -2.353 3.024 1.00 19.77 135 TRP A O 1
ATOM 1545 N N . PRO A 1 117 ? 2.224 -0.217 3.706 1.00 19.56 136 PRO A N 1
ATOM 1546 C CA . PRO A 1 117 ? 3.563 -0.441 4.287 1.00 19.91 136 PRO A CA 1
ATOM 1547 C C . PRO A 1 117 ? 3.594 -1.495 5.377 1.00 18.59 136 PRO A C 1
ATOM 1548 O O . PRO A 1 117 ? 4.525 -2.318 5.417 1.00 19.32 136 PRO A O 1
ATOM 1559 N N . THR A 1 118 ? 2.610 -1.499 6.272 1.00 18.43 137 THR A N 1
ATOM 1560 C CA . THR A 1 118 ? 2.584 -2.530 7.310 1.00 18.01 137 THR A CA 1
ATOM 1561 C C . THR A 1 118 ? 2.424 -3.919 6.700 1.00 17.68 137 THR A C 1
ATOM 1562 O O . THR A 1 118 ? 3.117 -4.871 7.095 1.00 18.63 137 THR A O 1
ATOM 1573 N N . ARG A 1 119 ? 1.572 -4.029 5.674 1.00 18.03 138 ARG A N 1
ATOM 1574 C CA . ARG A 1 119 ? 1.338 -5.308 5.014 1.00 18.15 138 ARG A CA 1
ATOM 1575 C C . ARG A 1 119 ? 2.592 -5.804 4.281 1.00 17.99 138 ARG A C 1
ATOM 1576 O O . ARG A 1 119 ? 2.925 -6.988 4.343 1.00 18.31 138 ARG A O 1
ATOM 1597 N N . LEU A 1 120 ? 3.294 -4.913 3.580 1.00 17.56 139 LEU A N 1
ATOM 1598 C CA . LEU A 1 120 ? 4.485 -5.309 2.824 1.00 17.53 139 LEU A CA 1
ATOM 1599 C C . LEU A 1 120 ? 5.658 -5.651 3.744 1.00 17.90 139 LEU A C 1
ATOM 1600 O O . LEU A 1 120 ? 6.400 -6.613 3.489 1.00 19.07 139 LEU A O 1
ATOM 1616 N N A SER A 1 121 ? 5.846 -4.880 4.813 0.50 18.06 140 SER A N 1
ATOM 1617 N N B SER A 1 121 ? 5.863 -4.855 4.805 0.50 18.79 140 SER A N 1
ATOM 1618 C CA A SER A 1 121 ? 6.911 -5.192 5.759 0.50 17.70 140 SER A CA 1
ATOM 1619 C CA B SER A 1 121 ? 6.885 -5.173 5.807 0.50 18.97 140 SER A CA 1
ATOM 1620 C C A SER A 1 121 ? 6.675 -6.547 6.421 0.50 17.27 140 SER A C 1
ATOM 1621 C C B SER A 1 121 ? 6.662 -6.560 6.386 0.50 17.73 140 SER A C 1
ATOM 1622 O O A SER A 1 121 ? 7.616 -7.335 6.594 0.50 17.52 140 SER A O 1
ATOM 1623 O O B SER A 1 121 ? 7.601 -7.360 6.516 0.50 17.68 140 SER A O 1
ATOM 1638 N N . ARG A 1 122 ? 5.417 -6.852 6.763 1.00 18.02 141 ARG A N 1
ATOM 1639 C CA . ARG A 1 122 ? 5.083 -8.156 7.309 1.00 18.17 141 ARG A CA 1
ATOM 1640 C C . ARG A 1 122 ? 5.410 -9.268 6.314 1.00 17.74 141 ARG A C 1
ATOM 1641 O O . ARG A 1 122 ? 6.094 -10.251 6.658 1.00 17.50 141 ARG A O 1
ATOM 1663 N N . THR A 1 123 ? 4.941 -9.126 5.066 1.00 18.06 142 THR A N 1
ATOM 1664 C CA . THR A 1 123 ? 5.236 -10.128 4.041 1.00 17.74 142 THR A CA 1
ATOM 1665 C C . THR A 1 123 ? 6.743 -10.328 3.886 1.00 18.30 142 THR A C 1
ATOM 1666 O O . THR A 1 123 ? 7.231 -11.463 3.814 1.00 18.67 142 THR A O 1
ATOM 1677 N N . CYS A 1 124 ? 7.489 -9.222 3.824 1.00 18.40 143 CYS A N 1
ATOM 1678 C CA . CYS A 1 124 ? 8.945 -9.266 3.688 1.00 17.15 143 CYS A CA 1
ATOM 1679 C C . CYS A 1 124 ? 9.595 -10.050 4.836 1.00 17.59 143 CYS A C 1
ATOM 1680 O O . CYS A 1 124 ? 10.396 -10.960 4.610 1.00 17.52 143 CYS A O 1
ATOM 1687 N N . LEU A 1 125 ? 9.225 -9.728 6.088 1.00 17.46 144 LEU A N 1
ATOM 1688 C CA . LEU A 1 125 ? 9.858 -10.357 7.246 1.00 17.86 144 LEU A CA 1
ATOM 1689 C C . LEU A 1 125 ? 9.513 -11.840 7.313 1.00 17.67 144 LEU A C 1
ATOM 1690 O O . LEU A 1 125 ? 10.352 -12.674 7.664 1.00 18.50 144 LEU A O 1
ATOM 1706 N N . HIS A 1 126 ? 8.284 -12.195 6.954 1.00 17.30 145 HIS A N 1
ATOM 1707 C CA . HIS A 1 126 ? 7.916 -13.604 6.966 1.00 18.30 145 HIS A CA 1
ATOM 1708 C C . HIS A 1 126 ? 8.673 -14.405 5.914 1.00 17.55 145 HIS A C 1
ATOM 1709 O O . HIS A 1 126 ? 9.005 -15.558 6.161 1.00 18.26 145 HIS A O 1
ATOM 1722 N N . TYR A 1 127 ? 8.985 -13.820 4.751 1.00 17.16 146 TYR A N 1
ATOM 1723 C CA . TYR A 1 127 ? 9.790 -14.547 3.772 1.00 17.98 146 TYR A CA 1
ATOM 1724 C C . TYR A 1 127 ? 11.207 -14.807 4.265 1.00 18.11 146 TYR A C 1
ATOM 1725 O O . TYR A 1 127 ? 11.778 -15.859 3.961 1.00 18.08 146 TYR A O 1
ATOM 1743 N N . LEU A 1 128 ? 11.785 -13.881 5.043 1.00 17.90 147 LEU A N 1
ATOM 1744 C CA . LEU A 1 128 ? 13.095 -14.124 5.632 1.00 18.18 147 LEU A CA 1
ATOM 1745 C C . LEU A 1 128 ? 13.070 -15.361 6.520 1.00 18.11 147 LEU A C 1
ATOM 1746 O O . LEU A 1 128 ? 13.982 -16.196 6.470 1.00 18.79 147 LEU A O 1
ATOM 1762 N N . GLY A 1 129 ? 12.029 -15.491 7.348 1.00 18.25 148 GLY A N 1
ATOM 1763 C CA . GLY A 1 129 ? 11.934 -16.645 8.230 1.00 19.80 148 GLY A CA 1
ATOM 1764 C C . GLY A 1 129 ? 11.611 -17.926 7.479 1.00 20.64 148 GLY A C 1
ATOM 1765 O O . GLY A 1 129 ? 12.123 -18.997 7.821 1.00 22.01 148 GLY A O 1
ATOM 1769 N N . GLU A 1 130 ? 10.779 -17.835 6.425 1.00 19.98 149 GLU A N 1
ATOM 1770 C CA . GLU A 1 130 ? 10.378 -19.035 5.693 1.00 20.60 149 GLU A CA 1
ATOM 1771 C C . GLU A 1 130 ? 11.560 -19.658 4.951 1.00 20.76 149 GLU A C 1
ATOM 1772 O O . GLU A 1 130 ? 11.748 -20.874 4.988 1.00 21.96 149 GLU A O 1
ATOM 1784 N N . PHE A 1 131 ? 12.365 -18.846 4.280 1.00 19.76 150 PHE A N 1
ATOM 1785 C CA . PHE A 1 131 ? 13.433 -19.358 3.423 1.00 20.52 150 PHE A CA 1
ATOM 1786 C C . PHE A 1 131 ? 14.825 -19.262 4.031 1.00 20.99 150 PHE A C 1
ATOM 1787 O O . PHE A 1 131 ? 15.686 -20.083 3.695 1.00 22.13 150 PHE A O 1
ATOM 1804 N N . GLY A 1 132 ? 15.051 -18.315 4.948 1.00 19.62 151 GLY A N 1
ATOM 1805 C CA . GLY A 1 132 ? 16.358 -18.107 5.517 1.00 19.67 151 GLY A CA 1
ATOM 1806 C C . GLY A 1 132 ? 17.266 -17.183 4.732 1.00 18.22 151 GLY A C 1
ATOM 1807 O O . GLY A 1 132 ? 17.358 -17.240 3.501 1.00 19.52 151 GLY A O 1
ATOM 1811 N N . GLU A 1 133 ? 17.993 -16.339 5.454 1.00 18.60 152 GLU A N 1
ATOM 1812 C CA . GLU A 1 133 ? 18.855 -15.348 4.826 1.00 18.31 152 GLU A CA 1
ATOM 1813 C C . GLU A 1 133 ? 19.965 -16.005 4.003 1.00 18.63 152 GLU A C 1
ATOM 1814 O O . GLU A 1 133 ? 20.337 -15.495 2.936 1.00 18.54 152 GLU A O 1
ATOM 1826 N N . ASP A 1 134 ? 20.527 -17.120 4.483 1.00 18.62 153 ASP A N 1
ATOM 1827 C CA . ASP A 1 134 ? 21.585 -17.801 3.733 1.00 19.18 153 ASP A CA 1
ATOM 1828 C C . ASP A 1 134 ? 21.076 -18.234 2.355 1.00 19.63 153 ASP A C 1
ATOM 1829 O O . ASP A 1 134 ? 21.735 -18.014 1.329 1.00 20.34 153 ASP A O 1
ATOM 1838 N N . GLN A 1 135 ? 19.907 -18.860 2.320 1.00 19.89 154 GLN A N 1
ATOM 1839 C CA . GLN A 1 135 ? 19.351 -19.346 1.060 1.00 19.27 154 GLN A CA 1
ATOM 1840 C C . GLN A 1 135 ? 18.945 -18.190 0.152 1.00 19.08 154 GLN A C 1
ATOM 1841 O O . GLN A 1 135 ? 19.124 -18.254 -1.077 1.00 19.38 154 GLN A O 1
ATOM 1855 N N . ILE A 1 136 ? 18.382 -17.128 0.720 1.00 19.26 155 ILE A N 1
ATOM 1856 C CA . ILE A 1 136 ? 18.017 -15.958 -0.075 1.00 18.48 155 ILE A CA 1
ATOM 1857 C C . ILE A 1 136 ? 19.248 -15.339 -0.705 1.00 18.52 155 ILE A C 1
ATOM 1858 O O . ILE A 1 136 ? 19.249 -15.005 -1.892 1.00 18.69 155 ILE A O 1
ATOM 1874 N N . TYR A 1 137 ? 20.334 -15.205 0.053 1.00 18.71 156 TYR A N 1
ATOM 1875 C CA . TYR A 1 137 ? 21.539 -14.621 -0.522 1.00 19.15 156 TYR A CA 1
ATOM 1876 C C . TYR A 1 137 ? 22.094 -15.489 -1.651 1.00 19.70 156 TYR A C 1
ATOM 1877 O O . TYR A 1 137 ? 22.532 -14.966 -2.681 1.00 19.54 156 TYR A O 1
ATOM 1895 N N . GLU A 1 138 ? 22.085 -16.815 -1.489 1.00 21.65 157 GLU A N 1
ATOM 1896 C CA A GLU A 1 138 ? 22.563 -17.697 -2.555 0.49 23.10 157 GLU A CA 1
ATOM 1897 C CA B GLU A 1 138 ? 22.586 -17.671 -2.558 0.51 23.30 157 GLU A CA 1
ATOM 1898 C C . GLU A 1 138 ? 21.760 -17.492 -3.828 1.00 21.78 157 GLU A C 1
ATOM 1899 O O . GLU A 1 138 ? 22.313 -17.487 -4.941 1.00 22.35 157 GLU A O 1
ATOM 1922 N N . ALA A 1 139 ? 20.441 -17.347 -3.685 1.00 20.42 158 ALA A N 1
ATOM 1923 C CA . ALA A 1 139 ? 19.599 -17.094 -4.858 1.00 19.84 158 ALA A CA 1
ATOM 1924 C C . ALA A 1 139 ? 19.895 -15.722 -5.468 1.00 21.44 158 ALA A C 1
ATOM 1925 O O . ALA A 1 139 ? 19.959 -15.584 -6.697 1.00 21.22 158 ALA A O 1
ATOM 1932 N N . HIS A 1 140 ? 20.073 -14.692 -4.636 1.00 21.36 159 HIS A N 1
ATOM 1933 C CA . HIS A 1 140 ? 20.478 -13.376 -5.126 1.00 21.59 159 HIS A CA 1
ATOM 1934 C C . HIS A 1 140 ? 21.733 -13.455 -5.994 1.00 22.57 159 HIS A C 1
ATOM 1935 O O . HIS A 1 140 ? 21.812 -12.802 -7.045 1.00 22.86 159 HIS A O 1
ATOM 1948 N N . GLN A 1 141 ? 22.724 -14.242 -5.570 1.00 23.50 160 GLN A N 1
ATOM 1949 C CA . GLN A 1 141 ? 23.961 -14.377 -6.335 1.00 24.98 160 GLN A CA 1
ATOM 1950 C C . GLN A 1 141 ? 23.700 -14.960 -7.714 1.00 26.84 160 GLN A C 1
ATOM 1951 O O . GLN A 1 141 ? 24.439 -14.669 -8.665 1.00 28.52 160 GLN A O 1
ATOM 1965 N N . GLN A 1 142 ? 22.671 -15.790 -7.848 1.00 28.16 161 GLN A N 1
ATOM 1966 C CA . GLN A 1 142 ? 22.309 -16.317 -9.157 1.00 29.92 161 GLN A CA 1
ATOM 1967 C C . GLN A 1 142 ? 21.510 -15.326 -9.985 1.00 30.85 161 GLN A C 1
ATOM 1968 O O . GLN A 1 142 ? 21.343 -15.552 -11.191 1.00 35.22 161 GLN A O 1
ATOM 1982 N N . GLY A 1 143 ? 21.035 -14.236 -9.393 1.00 29.54 162 GLY A N 1
ATOM 1983 C CA . GLY A 1 143 ? 20.339 -13.198 -10.133 1.00 28.66 162 GLY A CA 1
ATOM 1984 C C . GLY A 1 143 ? 18.984 -12.826 -9.562 1.00 27.87 162 GLY A C 1
ATOM 1985 O O . GLY A 1 143 ? 18.401 -13.569 -8.758 1.00 26.76 162 GLY A O 1
ATOM 1989 N N . ARG A 1 144 ? 18.479 -11.660 -9.974 1.00 30.01 163 ARG A N 1
ATOM 1990 C CA . ARG A 1 144 ? 17.155 -11.225 -9.555 1.00 32.09 163 ARG A CA 1
ATOM 1991 C C . ARG A 1 144 ? 16.109 -12.303 -9.826 1.00 29.82 163 ARG A C 1
ATOM 1992 O O . ARG A 1 144 ? 15.244 -12.571 -8.971 1.00 28.11 163 ARG A O 1
ATOM 2013 N N . GLY A 1 145 ? 16.177 -12.938 -11.007 1.00 29.36 164 GLY A N 1
ATOM 2014 C CA . GLY A 1 145 ? 15.180 -13.938 -11.360 1.00 27.45 164 GLY A CA 1
ATOM 2015 C C . GLY A 1 145 ? 15.211 -15.149 -10.444 1.00 26.58 164 GLY A C 1
ATOM 2016 O O . GLY A 1 145 ? 14.176 -15.741 -10.142 1.00 26.71 164 GLY A O 1
ATOM 2020 N N . ALA A 1 146 ? 16.402 -15.567 -10.036 1.00 25.58 165 ALA A N 1
ATOM 2021 C CA . ALA A 1 146 ? 16.514 -16.719 -9.148 1.00 23.89 165 ALA A CA 1
ATOM 2022 C C . ALA A 1 146 ? 15.979 -16.409 -7.765 1.00 23.39 165 ALA A C 1
ATOM 2023 O O . ALA A 1 146 ? 15.400 -17.283 -7.110 1.00 24.27 165 ALA A O 1
ATOM 2030 N N . LEU A 1 147 ? 16.148 -15.171 -7.306 1.00 21.88 166 LEU A N 1
ATOM 2031 C CA . LEU A 1 147 ? 15.577 -14.802 -6.012 1.00 22.63 166 LEU A CA 1
ATOM 2032 C C . LEU A 1 147 ? 14.060 -14.830 -6.080 1.00 22.19 166 LEU A C 1
ATOM 2033 O O . LEU A 1 147 ? 13.393 -15.380 -5.201 1.00 22.28 166 LEU A O 1
ATOM 2049 N N . GLU A 1 148 ? 13.490 -14.251 -7.135 1.00 23.00 167 GLU A N 1
ATOM 2050 C CA A GLU A 1 148 ? 12.045 -14.291 -7.298 0.58 23.34 167 GLU A CA 1
ATOM 2051 C CA B GLU A 1 148 ? 12.045 -14.290 -7.304 0.42 23.42 167 GLU A CA 1
ATOM 2052 C C . GLU A 1 148 ? 11.542 -15.728 -7.393 1.00 21.96 167 GLU A C 1
ATOM 2053 O O . GLU A 1 148 ? 10.516 -16.074 -6.799 1.00 21.75 167 GLU A O 1
ATOM 2076 N N . ALA A 1 149 ? 12.252 -16.588 -8.126 1.00 22.12 168 ALA A N 1
ATOM 2077 C CA . ALA A 1 149 ? 11.830 -17.980 -8.231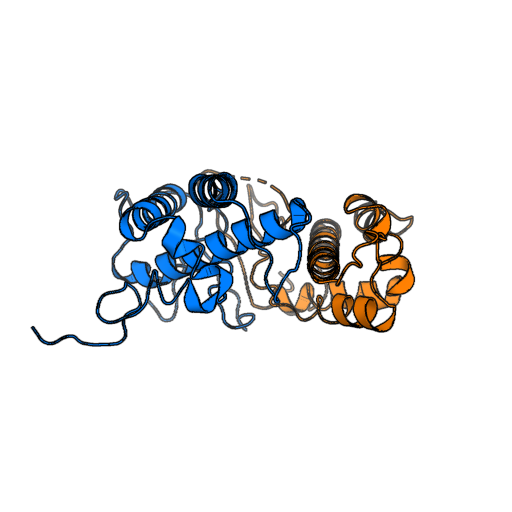 1.00 21.97 168 ALA A CA 1
ATOM 2078 C C . ALA A 1 149 ? 11.829 -18.677 -6.873 1.00 21.33 168 ALA A C 1
ATOM 2079 O O . ALA A 1 149 ? 10.920 -19.462 -6.568 1.00 22.51 168 ALA A O 1
ATOM 2086 N N . LEU A 1 150 ? 12.834 -18.404 -6.045 1.00 21.26 169 LEU A N 1
ATOM 2087 C CA . LEU A 1 150 ? 12.883 -19.002 -4.713 1.00 21.09 169 LEU A CA 1
ATOM 2088 C C . LEU A 1 150 ? 11.676 -18.583 -3.876 1.00 20.81 169 LEU A C 1
ATOM 2089 O O . LEU A 1 150 ? 10.970 -19.431 -3.323 1.00 22.05 169 LEU A O 1
ATOM 2105 N N . LEU A 1 151 ? 11.436 -17.272 -3.757 1.00 20.38 170 LEU A N 1
ATOM 2106 C CA . LEU A 1 151 ? 10.406 -16.790 -2.835 1.00 20.67 170 LEU A CA 1
ATOM 2107 C C . LEU A 1 151 ? 9.009 -17.026 -3.384 1.00 20.07 170 LEU A C 1
ATOM 2108 O O . LEU A 1 151 ? 8.074 -17.295 -2.626 1.00 21.51 170 LEU A O 1
ATOM 2124 N N . CYS A 1 152 ? 8.840 -16.898 -4.697 1.00 19.55 171 CYS A N 1
ATOM 2125 C CA . CYS A 1 152 ? 7.522 -16.757 -5.295 1.00 20.16 171 CYS A CA 1
ATOM 2126 C C . CYS A 1 152 ? 7.138 -17.859 -6.260 1.00 21.26 171 CYS A C 1
ATOM 2127 O O . CYS A 1 152 ? 5.951 -17.992 -6.561 1.00 20.47 171 CYS A O 1
ATOM 2134 N N A GLY A 1 153 ? 8.076 -18.720 -6.663 0.50 16.68 172 GLY A N 1
ATOM 2135 N N B GLY A 1 153 ? 8.107 -18.511 -6.890 0.50 26.86 172 GLY A N 1
ATOM 2136 C CA A GLY A 1 153 ? 7.849 -19.683 -7.714 0.50 17.87 172 GLY A CA 1
ATOM 2137 C CA B GLY A 1 153 ? 7.819 -19.298 -8.074 0.50 33.69 172 GLY A CA 1
ATOM 2138 C C A GLY A 1 153 ? 7.748 -21.109 -7.204 0.50 21.05 172 GLY A C 1
ATOM 2139 C C B GLY A 1 153 ? 8.084 -20.757 -7.821 0.50 41.03 172 GLY A C 1
ATOM 2140 O O A GLY A 1 153 ? 7.783 -21.403 -6.011 0.50 20.37 172 GLY A O 1
ATOM 2141 O O B GLY A 1 153 ? 7.850 -21.618 -8.674 0.50 40.81 172 GLY A O 1
ATOM 2148 N N A GLY A 1 154 ? 7.599 -22.016 -8.162 0.50 26.73 173 GLY A N 1
ATOM 2149 N N B GLY A 1 154 ? 8.586 -21.037 -6.632 0.50 49.06 173 GLY A N 1
ATOM 2150 C CA A GLY A 1 154 ? 7.449 -23.413 -7.855 0.50 35.08 173 GLY A CA 1
ATOM 2151 C CA B GLY A 1 154 ? 8.865 -22.388 -6.247 0.50 56.92 173 GLY A CA 1
ATOM 2152 C C A GLY A 1 154 ? 6.035 -23.759 -7.423 0.50 42.73 173 GLY A C 1
ATOM 2153 C C B GLY A 1 154 ? 7.587 -23.153 -6.003 0.50 64.50 173 GLY A C 1
ATOM 2154 O O A GLY A 1 154 ? 5.241 -22.892 -7.045 0.50 40.58 173 GLY A O 1
ATOM 2155 O O B GLY A 1 154 ? 6.558 -22.921 -6.646 0.50 64.38 173 GLY A O 1
ATOM 2162 N N A PRO A 1 155 ? 5.716 -25.060 -7.448 0.50 53.24 174 PRO A N 1
ATOM 2163 N N B PRO A 1 155 ? 7.625 -24.078 -5.047 0.50 72.50 174 PRO A N 1
ATOM 2164 C CA A PRO A 1 155 ? 4.340 -25.535 -7.225 0.50 61.94 174 PRO A CA 1
ATOM 2165 C CA B PRO A 1 155 ? 6.490 -24.983 -4.844 0.50 79.32 174 PRO A CA 1
ATOM 2166 C C A PRO A 1 155 ? 3.452 -24.828 -6.202 0.50 73.08 174 PRO A C 1
ATOM 2167 C C B PRO A 1 155 ? 5.393 -24.293 -4.048 0.50 88.18 174 PRO A C 1
ATOM 2168 O O A PRO A 1 155 ? 2.228 -24.898 -6.348 0.50 72.93 174 PRO A O 1
ATOM 2169 O O B PRO A 1 155 ? 5.627 -23.788 -2.948 0.50 87.88 174 PRO A O 1
ATOM 2190 N N A GLN A 1 156 ? 4.000 -24.171 -5.171 0.50 84.53 175 GLN A N 1
ATOM 2191 N N B GLN A 1 156 ? 4.190 -24.273 -4.613 0.50 97.66 175 GLN A N 1
ATOM 2192 C CA A GLN A 1 156 ? 3.163 -23.604 -4.114 0.50 96.47 175 GLN A CA 1
ATOM 2193 C CA B GLN A 1 156 ? 3.068 -23.550 -4.023 0.50 107.65 175 GLN A CA 1
ATOM 2194 C C A GLN A 1 156 ? 3.467 -22.150 -3.765 0.50 86.47 175 GLN A C 1
ATOM 2195 C C B GLN A 1 156 ? 3.386 -22.075 -3.797 0.50 92.08 175 GLN A C 1
ATOM 2196 O O A GLN A 1 156 ? 2.831 -21.600 -2.859 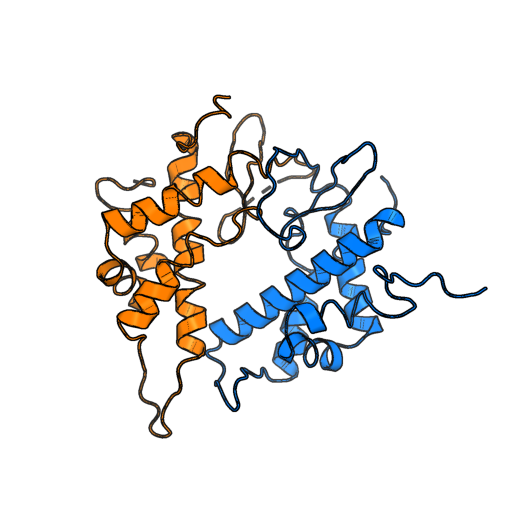0.50 86.08 175 GLN A O 1
ATOM 2197 O O B GLN A 1 156 ? 2.705 -21.409 -3.009 0.50 91.72 175 GLN A O 1
ATOM 2224 N N . GLY A 1 157 ? 4.406 -21.522 -4.457 1.00 77.02 176 GLY A N 1
ATOM 2225 C CA . GLY A 1 157 ? 4.695 -20.118 -4.251 1.00 53.38 176 GLY A CA 1
ATOM 2226 C C . GLY A 1 157 ? 3.522 -19.238 -4.633 1.00 32.30 176 GLY A C 1
ATOM 2227 O O . GLY A 1 157 ? 2.602 -19.645 -5.340 1.00 24.84 176 GLY A O 1
ATOM 2232 N N . ALA A 1 158 ? 3.576 -17.990 -4.163 1.00 21.99 177 ALA A N 1
ATOM 2233 C CA . ALA A 1 158 ? 2.509 -17.032 -4.428 1.00 20.74 177 ALA A CA 1
ATOM 2234 C C . ALA A 1 158 ? 2.286 -16.809 -5.921 1.00 20.55 177 ALA A C 1
ATOM 2235 O O . ALA A 1 158 ? 1.172 -16.473 -6.336 1.00 21.60 177 ALA A O 1
ATOM 2242 N N . CYS A 1 159 ? 3.324 -16.960 -6.735 1.00 19.03 178 CYS A N 1
ATOM 2243 C CA . CYS A 1 159 ? 3.219 -16.769 -8.178 1.00 19.40 178 CYS A CA 1
ATOM 2244 C C . CYS A 1 159 ? 3.179 -18.091 -8.936 1.00 20.41 178 CYS A C 1
ATOM 2245 O O . CYS A 1 159 ? 3.454 -18.112 -10.140 1.00 22.01 178 CYS A O 1
ATOM 2252 N N . SER A 1 160 ? 2.843 -19.191 -8.264 1.00 20.99 179 SER A N 1
ATOM 2253 C CA . SER A 1 160 ? 2.808 -20.497 -8.924 1.00 21.43 179 SER A CA 1
ATOM 2254 C C . SER A 1 160 ? 1.804 -20.503 -10.073 1.00 20.29 179 SER A C 1
ATOM 2255 O O . SER A 1 160 ? 0.681 -19.996 -9.955 1.00 20.12 179 SER A O 1
ATOM 2263 N N . GLU A 1 161 ? 2.213 -21.109 -11.182 1.00 21.55 180 GLU A N 1
ATOM 2264 C CA . GLU A 1 161 ? 1.385 -21.232 -12.377 1.00 22.45 180 GLU A CA 1
ATOM 2265 C C . GLU A 1 161 ? 0.837 -22.639 -12.563 1.00 20.50 180 GLU A C 1
ATOM 2266 O O . GLU A 1 161 ? 0.313 -22.953 -13.634 1.00 22.08 180 GLU A O 1
ATOM 2278 N N . LYS A 1 162 ? 0.896 -23.477 -11.534 1.00 20.95 181 LYS A N 1
ATOM 2279 C CA . LYS A 1 162 ? 0.459 -24.863 -11.609 1.00 22.05 181 LYS A CA 1
ATOM 2280 C C . LYS A 1 162 ? -0.801 -25.060 -10.776 1.00 20.28 181 LYS A C 1
ATOM 2281 O O . LYS A 1 162 ? -0.831 -24.687 -9.592 1.00 21.12 181 LYS A O 1
ATOM 2300 N N . VAL A 1 163 ? -1.816 -25.689 -11.362 1.00 20.04 182 VAL A N 1
ATOM 2301 C CA . VAL A 1 163 ? -3.074 -25.990 -10.643 1.00 20.55 182 VAL A CA 1
ATOM 2302 C C . VAL A 1 163 ? -2.882 -27.355 -9.990 1.00 20.41 182 VAL A C 1
ATOM 2303 O O . VAL A 1 163 ? -3.370 -28.391 -10.457 1.00 22.25 182 VAL A O 1
ATOM 2316 N N . SER A 1 164 ? -2.202 -27.349 -8.847 1.00 21.23 183 SER A N 1
ATOM 2317 C CA . SER A 1 164 ? -1.854 -28.587 -8.172 1.00 22.78 183 SER A CA 1
ATOM 2318 C C . SER A 1 164 ? -3.109 -29.395 -7.891 1.00 23.66 183 SER A C 1
ATOM 2319 O O . SER A 1 164 ? -4.112 -28.855 -7.429 1.00 24.03 183 SER A O 1
ATOM 2327 N N . ALA A 1 165 ? -3.033 -30.701 -8.132 1.00 25.44 184 ALA A N 1
ATOM 2328 C CA . ALA A 1 165 ? -4.181 -31.576 -7.938 1.00 26.12 184 ALA A CA 1
ATOM 2329 C C . ALA A 1 165 ? -4.551 -31.694 -6.458 1.00 26.17 184 ALA A C 1
ATOM 2330 O O . ALA A 1 165 ? -3.690 -31.914 -5.597 1.00 26.37 184 ALA A O 1
ATOM 2337 N N . THR A 1 166 ? -5.846 -31.581 -6.176 1.00 25.31 185 THR A N 1
ATOM 2338 C CA . THR A 1 166 ? -6.376 -31.730 -4.816 1.00 26.17 185 THR A CA 1
ATOM 2339 C C . THR A 1 166 ? -7.623 -32.593 -4.791 1.00 29.57 185 THR A C 1
ATOM 2340 O O . THR A 1 166 ? -8.062 -33.016 -3.711 1.00 28.51 185 THR A O 1
ATOM 2352 N N . GLU B 1 18 ? -2.703 17.634 -17.114 1.00 69.41 37 GLU B N 1
ATOM 2353 C CA . GLU B 1 18 ? -2.151 18.929 -17.488 1.00 68.68 37 GLU B CA 1
ATOM 2354 C C . GLU B 1 18 ? -1.018 18.770 -18.502 1.00 65.29 37 GLU B C 1
ATOM 2355 O O . GLU B 1 18 ? 0.099 18.405 -18.132 1.00 67.83 37 GLU B O 1
ATOM 2366 N N . GLU B 1 19 ? -1.302 19.052 -19.778 1.00 58.78 38 GLU B N 1
ATOM 2367 C CA . GLU B 1 19 ? -0.302 18.934 -20.841 1.00 51.84 38 GLU B CA 1
ATOM 2368 C C . GLU B 1 19 ? 0.332 17.547 -20.862 1.00 42.36 38 GLU B C 1
ATOM 2369 O O . GLU B 1 19 ? 1.517 17.388 -21.177 1.00 37.62 38 GLU B O 1
ATOM 2381 N N . MET B 1 20 ? -0.462 16.528 -20.535 1.00 38.17 39 MET B N 1
ATOM 2382 C CA . MET B 1 20 ? 0.043 15.164 -20.475 1.00 34.96 39 MET B CA 1
ATOM 2383 C C . MET B 1 20 ? 0.391 14.606 -21.842 1.00 28.83 39 MET B C 1
ATOM 2384 O O . MET B 1 20 ? 0.924 13.497 -21.906 1.00 27.61 39 MET B O 1
ATOM 2398 N N . TYR B 1 21 ? 0.083 15.323 -22.924 1.00 25.42 40 TYR B N 1
ATOM 2399 C CA . TYR B 1 21 ? 0.522 14.944 -24.262 1.00 24.56 40 TYR B CA 1
ATOM 2400 C C . TYR B 1 21 ? 1.986 15.294 -24.515 1.00 23.01 40 TYR B C 1
ATOM 2401 O O . TYR B 1 21 ? 2.556 14.838 -25.507 1.00 24.29 40 TYR B O 1
ATOM 2419 N N . SER B 1 22 ? 2.590 16.134 -23.687 1.00 22.81 41 SER B N 1
ATOM 2420 C CA . SER B 1 22 ? 3.892 16.713 -23.991 1.00 22.26 41 SER B CA 1
ATOM 2421 C C . SER B 1 22 ? 5.013 15.842 -23.439 1.00 21.53 41 SER B C 1
ATOM 2422 O O . SER B 1 22 ? 4.926 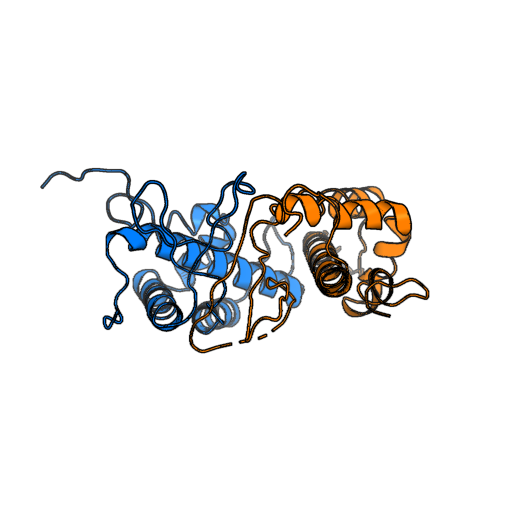15.361 -22.313 1.00 19.59 41 SER B O 1
ATOM 2430 N N . ALA B 1 23 ? 6.068 15.653 -24.226 1.00 20.70 42 ALA B N 1
ATOM 2431 C CA . ALA B 1 23 ? 7.262 14.940 -23.780 1.00 20.28 42 ALA B CA 1
ATOM 2432 C C . ALA B 1 23 ? 8.249 15.841 -23.044 1.00 20.51 42 ALA B C 1
ATOM 2433 O O . ALA B 1 23 ? 9.276 15.349 -22.549 1.00 20.55 42 ALA B O 1
ATOM 2440 N N . HIS B 1 24 ? 7.967 17.136 -22.970 1.00 20.13 43 HIS B N 1
ATOM 2441 C CA . HIS B 1 24 ? 8.796 18.077 -22.226 1.00 19.72 43 HIS B CA 1
ATOM 2442 C C . HIS B 1 24 ? 8.482 18.007 -20.729 1.00 21.57 43 HIS B C 1
ATOM 2443 O O . HIS B 1 24 ? 7.355 17.721 -20.320 1.00 22.80 43 HIS B O 1
ATOM 2456 N N . MET B 1 25 ? 9.478 18.277 -19.928 1.00 21.80 44 MET B N 1
ATOM 2457 C CA . MET B 1 25 ? 9.321 18.168 -18.477 1.00 21.18 44 MET B CA 1
ATOM 2458 C C . MET B 1 25 ? 8.698 19.446 -17.920 1.00 22.15 44 MET B C 1
ATOM 2459 O O . MET B 1 25 ? 9.208 20.540 -18.182 1.00 23.33 44 MET B O 1
ATOM 2473 N N . PRO B 1 26 ? 7.639 19.350 -17.105 1.00 22.32 45 PRO B N 1
ATOM 2474 C CA . PRO B 1 26 ? 7.088 20.553 -16.464 1.00 22.16 45 PRO B CA 1
ATOM 2475 C C . PRO B 1 26 ? 8.147 21.298 -15.662 1.00 22.90 45 PRO B C 1
ATOM 2476 O O . PRO B 1 26 ? 8.960 20.690 -14.965 1.00 22.62 45 PRO B O 1
ATOM 2487 N N . ALA B 1 27 ? 8.128 22.632 -15.769 1.00 24.03 46 ALA B N 1
ATOM 2488 C CA . ALA B 1 27 ? 9.194 23.454 -15.196 1.00 26.13 46 ALA B CA 1
ATOM 2489 C C . ALA B 1 27 ? 9.400 23.170 -13.720 1.00 24.80 46 ALA B C 1
ATOM 2490 O O . ALA B 1 27 ? 10.539 23.070 -13.247 1.00 24.96 46 ALA B O 1
ATOM 2497 N N . HIS B 1 28 ? 8.312 23.070 -12.965 1.00 25.46 47 HIS B N 1
ATOM 2498 C CA . HIS B 1 28 ? 8.461 22.921 -11.528 1.00 28.18 47 HIS B CA 1
ATOM 2499 C C . HIS B 1 28 ? 9.015 21.562 -11.127 1.00 27.14 47 HIS B C 1
ATOM 2500 O O . HIS B 1 28 ? 9.322 21.379 -9.943 1.00 28.72 47 HIS B O 1
ATOM 2513 N N . LEU B 1 29 ? 9.136 20.612 -12.065 1.00 24.50 48 LEU B N 1
ATOM 2514 C CA . LEU B 1 29 ? 9.705 19.296 -11.803 1.00 21.75 48 LEU B CA 1
ATOM 2515 C C . LEU B 1 29 ? 11.104 19.100 -12.381 1.00 20.96 48 LEU B C 1
ATOM 2516 O O . LEU B 1 29 ? 11.682 18.022 -12.219 1.00 20.88 48 LEU B O 1
ATOM 2532 N N . ARG B 1 30 ? 11.682 20.113 -13.026 1.00 21.57 49 ARG B N 1
ATOM 2533 C CA . ARG B 1 30 ? 12.961 19.918 -13.696 1.00 20.25 49 ARG B CA 1
ATOM 2534 C C . ARG B 1 30 ? 14.097 19.667 -12.700 1.00 18.33 49 ARG B C 1
ATOM 2535 O O . ARG B 1 30 ? 15.015 18.889 -12.996 1.00 19.25 49 ARG B O 1
ATOM 2556 N N . CYS B 1 31 ? 14.069 20.304 -11.519 1.00 20.74 50 CYS B N 1
ATOM 2557 C CA . CYS B 1 31 ? 15.126 20.051 -10.548 1.00 21.14 50 CYS B CA 1
ATOM 2558 C C . CYS B 1 31 ? 15.052 18.617 -10.029 1.00 21.27 50 CYS B C 1
ATOM 2559 O O . CYS B 1 31 ? 16.062 17.900 -10.038 1.00 21.29 50 CYS B O 1
ATOM 2566 N N . ASP B 1 32 ? 13.851 18.161 -9.649 1.00 21.18 51 ASP B N 1
ATOM 2567 C CA . ASP B 1 32 ? 13.688 16.775 -9.190 1.00 22.40 51 ASP B CA 1
ATOM 2568 C C . ASP B 1 32 ? 14.118 15.790 -10.279 1.00 20.71 51 ASP B C 1
ATOM 2569 O O . ASP B 1 32 ? 14.769 14.771 -10.001 1.00 19.99 51 ASP B O 1
ATOM 2578 N N . ALA B 1 33 ? 13.737 16.068 -11.532 1.00 19.58 52 ALA B N 1
ATOM 2579 C CA . ALA B 1 33 ? 14.135 15.194 -12.631 1.00 18.60 52 ALA B CA 1
ATOM 2580 C C . ALA B 1 33 ? 15.650 15.142 -12.764 1.00 18.49 52 ALA B C 1
ATOM 2581 O O . ALA B 1 33 ? 16.230 14.074 -13.018 1.00 17.63 52 ALA B O 1
ATOM 2588 N N . CYS B 1 34 ? 16.309 16.289 -12.645 1.00 18.43 53 CYS B N 1
ATOM 2589 C CA . CYS B 1 34 ? 17.760 16.314 -12.745 1.00 18.69 53 CYS B CA 1
ATOM 2590 C C . CYS B 1 34 ? 18.411 15.494 -11.634 1.00 19.42 53 CYS B C 1
ATOM 2591 O O . CYS B 1 34 ? 19.386 14.773 -11.869 1.00 18.47 53 CYS B O 1
ATOM 2598 N N . ARG B 1 35 ? 17.897 15.611 -10.407 1.00 20.21 54 ARG B N 1
ATOM 2599 C CA A ARG B 1 35 ? 18.452 14.843 -9.300 0.57 20.00 54 ARG B CA 1
ATOM 2600 C CA B ARG B 1 35 ? 18.454 14.843 -9.299 0.43 20.05 54 ARG B CA 1
ATOM 2601 C C . ARG B 1 35 ? 18.247 13.349 -9.509 1.00 18.94 54 ARG B C 1
ATOM 2602 O O . ARG B 1 35 ? 19.111 12.535 -9.140 1.00 19.76 54 ARG B O 1
ATOM 2643 N N . ALA B 1 36 ? 17.110 12.966 -10.096 1.00 18.87 55 ALA B N 1
ATOM 2644 C CA . ALA B 1 36 ? 16.870 11.559 -10.410 1.00 18.57 55 ALA B CA 1
ATOM 2645 C C . ALA B 1 36 ? 17.877 11.042 -11.438 1.00 18.93 55 ALA B C 1
ATOM 2646 O O . ALA B 1 36 ? 18.406 9.929 -11.312 1.00 19.50 55 ALA B O 1
ATOM 2653 N N . VAL B 1 37 ? 18.133 11.832 -12.475 1.00 18.11 56 VAL B N 1
ATOM 2654 C CA . VAL B 1 37 ? 19.088 11.434 -13.506 1.00 18.25 56 VAL B CA 1
ATOM 2655 C C . VAL B 1 37 ? 20.490 11.313 -12.905 1.00 18.82 56 VAL B C 1
ATOM 2656 O O . VAL B 1 37 ? 21.226 10.350 -13.155 1.00 19.91 56 VAL B O 1
ATOM 2669 N N . ALA B 1 38 ? 20.879 12.303 -12.093 1.00 18.95 57 ALA B N 1
ATOM 2670 C CA . ALA B 1 38 ? 22.196 12.268 -11.464 1.00 18.09 57 ALA B CA 1
ATOM 2671 C C . ALA B 1 38 ? 22.361 11.039 -10.571 1.00 18.81 57 ALA B C 1
ATOM 2672 O O . ALA B 1 38 ? 23.433 10.413 -10.551 1.00 20.10 57 ALA B O 1
ATOM 2679 N N . TYR B 1 39 ? 21.305 10.683 -9.825 1.00 18.70 58 TYR B N 1
ATOM 2680 C CA . TYR B 1 39 ? 21.355 9.502 -8.975 1.00 19.41 58 TYR B CA 1
ATOM 2681 C C . TYR B 1 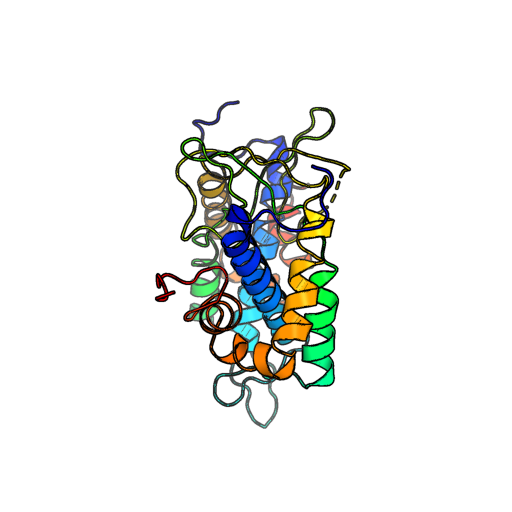39 ? 21.535 8.237 -9.810 1.00 19.15 58 TYR B C 1
ATOM 2682 O O . TYR B 1 39 ? 22.379 7.399 -9.503 1.00 19.67 58 TYR B O 1
ATOM 2700 N N . GLN B 1 40 ? 20.760 8.095 -10.891 1.00 18.99 59 GLN B N 1
ATOM 2701 C CA . GLN B 1 40 ? 20.831 6.868 -11.685 1.00 18.30 59 GLN B CA 1
ATOM 2702 C C . GLN B 1 40 ? 22.145 6.764 -12.461 1.00 18.84 59 GLN B C 1
ATOM 2703 O O . GLN B 1 40 ? 22.708 5.670 -12.581 1.00 19.65 59 GLN B O 1
ATOM 2717 N N . MET B 1 41 ? 22.663 7.886 -12.975 1.00 18.50 60 MET B N 1
ATOM 2718 C CA . MET B 1 41 ? 23.981 7.858 -13.602 1.00 19.54 60 MET B CA 1
ATOM 2719 C C . MET B 1 41 ? 25.044 7.436 -12.592 1.00 19.34 60 MET B C 1
ATOM 2720 O O . MET B 1 41 ? 25.904 6.590 -12.885 1.00 19.33 60 MET B O 1
ATOM 2734 N N . TRP B 1 42 ? 24.976 7.989 -11.376 1.00 19.30 61 TRP B N 1
ATOM 2735 C CA . TRP B 1 42 ? 25.940 7.649 -10.335 1.00 19.14 61 TRP B CA 1
ATOM 2736 C C . TRP B 1 42 ? 25.865 6.169 -9.976 1.00 20.76 61 TRP B C 1
ATOM 2737 O O . TRP B 1 42 ? 26.894 5.478 -9.932 1.00 21.68 61 TRP B O 1
ATOM 2758 N N . GLN B 1 43 ? 24.652 5.651 -9.755 1.00 20.73 62 GLN B N 1
ATOM 2759 C CA A GLN B 1 43 ? 24.527 4.264 -9.325 0.55 22.12 62 GLN B CA 1
ATOM 2760 C CA B GLN B 1 43 ? 24.492 4.256 -9.338 0.45 22.57 62 GLN B CA 1
ATOM 2761 C C . GLN B 1 43 ? 25.004 3.304 -10.402 1.00 21.72 62 GLN B C 1
ATOM 2762 O O . GLN B 1 43 ? 25.640 2.285 -10.095 1.00 22.10 62 GLN B O 1
ATOM 2789 N N . ASN B 1 44 ? 24.695 3.597 -11.661 1.00 21.25 63 ASN B N 1
ATOM 2790 C CA . ASN B 1 44 ? 25.091 2.702 -12.743 1.00 22.04 63 ASN B CA 1
ATOM 2791 C C . ASN B 1 44 ? 26.595 2.721 -12.955 1.00 20.81 63 ASN B C 1
ATOM 2792 O O . ASN B 1 44 ? 27.199 1.673 -13.205 1.00 21.33 63 ASN B O 1
ATOM 2803 N N . LEU B 1 45 ? 27.226 3.892 -12.827 1.00 19.52 64 LEU B N 1
ATOM 2804 C CA . LEU B 1 45 ? 28.681 3.965 -12.937 1.00 19.56 64 LEU B CA 1
ATOM 2805 C C . LEU B 1 45 ? 29.353 3.258 -11.764 1.00 20.62 64 LEU B C 1
ATOM 2806 O O . LEU B 1 45 ? 30.336 2.529 -11.950 1.00 21.46 64 LEU B O 1
ATOM 2822 N N . ALA B 1 46 ? 28.819 3.445 -10.551 1.00 21.93 65 ALA B N 1
ATOM 2823 C CA . ALA B 1 46 ? 29.413 2.825 -9.378 1.00 23.01 65 ALA B CA 1
ATOM 2824 C C . ALA B 1 46 ? 29.345 1.311 -9.477 1.00 23.63 65 ALA B C 1
ATOM 2825 O O . ALA B 1 46 ? 30.312 0.619 -9.150 1.00 24.31 65 ALA B O 1
ATOM 2832 N N . LYS B 1 47 ? 28.204 0.776 -9.921 1.00 25.41 66 LYS B N 1
ATOM 2833 C CA . LYS B 1 47 ? 28.080 -0.667 -10.121 1.00 27.82 66 LYS B CA 1
ATOM 2834 C C . LYS B 1 47 ? 29.099 -1.178 -11.134 1.00 25.88 66 LYS B C 1
ATOM 2835 O O . LYS B 1 47 ? 29.688 -2.255 -10.950 1.00 26.74 66 LYS B O 1
ATOM 2854 N N . ALA B 1 48 ? 29.265 -0.459 -12.248 1.00 23.72 67 ALA B N 1
ATOM 2855 C CA . ALA B 1 48 ? 30.224 -0.880 -13.262 1.00 23.28 67 ALA B CA 1
ATOM 2856 C C . ALA B 1 48 ? 31.635 -0.913 -12.689 1.00 22.77 67 ALA B C 1
ATOM 2857 O O . ALA B 1 48 ? 32.404 -1.834 -12.968 1.00 23.93 67 ALA B O 1
ATOM 2864 N N . GLU B 1 49 ? 31.984 0.074 -11.868 1.00 22.66 68 GLU B N 1
ATOM 2865 C CA . GLU B 1 49 ? 33.306 0.111 -11.259 1.00 24.20 68 GLU B CA 1
ATOM 2866 C C . GLU B 1 49 ? 33.539 -1.073 -10.327 1.00 26.14 68 GLU B C 1
ATOM 2867 O O . GLU B 1 49 ? 34.662 -1.572 -10.235 1.00 27.08 68 GLU B O 1
ATOM 2879 N N . THR B 1 50 ? 32.513 -1.539 -9.619 1.00 28.47 69 THR B N 1
ATOM 2880 C CA . THR B 1 50 ? 32.758 -2.666 -8.724 1.00 31.94 69 THR B CA 1
ATOM 2881 C C . THR B 1 50 ? 33.009 -3.961 -9.491 1.00 32.11 69 THR B C 1
ATOM 2882 O O . THR B 1 50 ? 33.646 -4.872 -8.955 1.00 32.62 69 THR B O 1
ATOM 2893 N N . LYS B 1 51 ? 32.548 -4.052 -10.735 1.00 32.60 70 LYS B N 1
ATOM 2894 C CA . LYS B 1 51 ? 32.820 -5.216 -11.569 1.00 34.61 70 LYS B CA 1
ATOM 2895 C C . LYS B 1 51 ? 34.187 -5.175 -12.241 1.00 34.53 70 LYS B C 1
ATOM 2896 O O . LYS B 1 51 ? 34.559 -6.151 -12.898 1.00 36.85 70 LYS B O 1
ATOM 2915 N N . LEU B 1 52 ? 34.942 -4.091 -12.089 1.00 32.78 71 LEU B N 1
ATOM 2916 C CA . LEU B 1 52 ? 36.304 -4.042 -12.607 1.00 32.08 71 LEU B CA 1
ATOM 2917 C C . LEU B 1 52 ? 37.196 -5.066 -11.926 1.00 33.77 71 LEU B C 1
ATOM 2918 O O . LEU B 1 52 ? 37.140 -5.260 -10.707 1.00 34.87 71 LEU B O 1
ATOM 2934 N N . HIS B 1 53 ? 38.063 -5.690 -12.716 1.00 35.89 72 HIS B N 1
ATOM 2935 C CA . HIS B 1 53 ? 39.025 -6.636 -12.175 1.00 40.10 72 HIS B CA 1
ATOM 2936 C C . HIS B 1 53 ? 40.238 -5.881 -11.654 1.00 46.63 72 HIS B C 1
ATOM 2937 O O . HIS B 1 53 ? 40.827 -5.065 -12.371 1.00 45.69 72 HIS B O 1
ATOM 2950 N N A THR B 1 54 ? 40.599 -6.144 -10.400 0.20 50.44 73 THR B N 1
ATOM 2951 N N B THR B 1 54 ? 40.621 -6.178 -10.411 0.80 49.88 73 THR B N 1
ATOM 2952 C CA A THR B 1 54 ? 41.750 -5.516 -9.770 0.20 54.12 73 THR B CA 1
ATOM 2953 C CA B THR B 1 54 ? 41.737 -5.536 -9.734 0.80 53.61 73 THR B CA 1
ATOM 2954 C C A THR B 1 54 ? 42.903 -6.507 -9.704 0.20 56.06 73 THR B C 1
ATOM 2955 C C B THR B 1 54 ? 42.908 -6.508 -9.644 0.80 55.43 73 THR B C 1
ATOM 2956 O O A THR B 1 54 ? 42.696 -7.706 -9.495 0.20 56.20 73 THR B O 1
ATOM 2957 O O B THR B 1 54 ? 42.720 -7.695 -9.355 0.80 56.12 73 THR B O 1
ATOM 2978 N N . SER B 1 55 ? 44.116 -5.996 -9.882 1.00 57.32 74 SER B N 1
ATOM 2979 C CA . SER B 1 55 ? 45.316 -6.817 -9.810 1.00 60.07 74 SER B CA 1
ATOM 2980 C C . SER B 1 55 ? 45.684 -7.106 -8.356 1.00 60.33 74 SER B C 1
ATOM 2981 O O . SER B 1 55 ? 45.235 -6.430 -7.427 1.00 59.76 74 SER B O 1
ATOM 2990 N N . ASN B 1 56 ? 46.524 -8.129 -8.167 1.00 61.41 75 ASN B N 1
ATOM 2991 C CA . ASN B 1 56 ? 46.970 -8.488 -6.822 1.00 63.00 75 ASN B CA 1
ATOM 2992 C C . ASN B 1 56 ? 47.677 -7.327 -6.138 1.00 67.34 75 ASN B C 1
ATOM 2993 O O . ASN B 1 56 ? 47.651 -7.226 -4.905 1.00 67.34 75 ASN B O 1
ATOM 3004 N N . SER B 1 57 ? 48.325 -6.452 -6.912 1.00 71.44 76 SER B N 1
ATOM 3005 C CA . SER B 1 57 ? 48.967 -5.266 -6.355 1.00 74.98 76 SER B CA 1
ATOM 3006 C C . SER B 1 57 ? 47.962 -4.234 -5.855 1.00 76.82 76 SER B C 1
ATOM 3007 O O . SER B 1 57 ? 48.357 -3.311 -5.133 1.00 77.59 76 SER B O 1
ATOM 3015 N N . GLY B 1 58 ? 46.687 -4.365 -6.221 1.00 77.06 77 GLY B N 1
ATOM 3016 C CA . GLY B 1 58 ? 45.643 -3.535 -5.654 1.00 77.28 77 GLY B CA 1
ATOM 3017 C C . GLY B 1 58 ? 45.496 -2.162 -6.264 1.00 77.67 77 GLY B C 1
ATOM 3018 O O . GLY B 1 58 ? 44.936 -1.272 -5.614 1.00 77.96 77 GLY B O 1
ATOM 3022 N N . GLY B 1 59 ? 45.977 -1.953 -7.488 1.00 77.28 78 GLY B N 1
ATOM 3023 C CA . GLY B 1 59 ? 45.790 -0.678 -8.159 1.00 76.14 78 GLY B CA 1
ATOM 3024 C C . GLY B 1 59 ? 44.335 -0.250 -8.182 1.00 74.53 78 GLY B C 1
ATOM 3025 O O . GLY B 1 59 ? 43.448 -1.094 -8.340 1.00 75.56 78 GLY B O 1
ATOM 3029 N N . ARG B 1 60 ? 44.075 1.050 -8.021 1.00 72.40 79 ARG B N 1
ATOM 3030 C CA . ARG B 1 60 ? 42.713 1.586 -7.987 1.00 69.89 79 ARG B CA 1
ATOM 3031 C C . ARG B 1 60 ? 42.280 1.950 -9.405 1.00 66.02 79 ARG B C 1
ATOM 3032 O O . ARG B 1 60 ? 42.674 2.996 -9.935 1.00 66.71 79 ARG B O 1
ATOM 3036 N N . ARG B 1 61 ? 41.434 1.115 -10.001 1.00 61.14 80 ARG B N 1
ATOM 3037 C CA . ARG B 1 61 ? 41.147 1.199 -11.425 1.00 56.15 80 ARG B CA 1
ATOM 3038 C C . ARG B 1 61 ? 39.926 2.069 -11.709 1.00 50.57 80 ARG B C 1
ATOM 3039 O O . ARG B 1 61 ? 39.029 2.226 -10.875 1.00 51.31 80 ARG B O 1
ATOM 3043 N N . GLU B 1 62 ? 39.906 2.637 -12.909 1.00 43.96 81 GLU B N 1
ATOM 3044 C CA . GLU B 1 62 ? 38.801 3.449 -13.388 1.00 38.50 81 GLU B CA 1
ATOM 3045 C C . GLU B 1 62 ? 38.244 2.810 -14.650 1.00 31.78 81 GLU B C 1
ATOM 3046 O O . GLU B 1 62 ? 38.910 2.005 -15.305 1.00 31.91 81 GLU B O 1
ATOM 3058 N N . LEU B 1 63 ? 37.004 3.162 -14.983 1.00 26.81 82 LEU B N 1
ATOM 3059 C CA . LEU B 1 63 ? 36.397 2.640 -16.203 1.00 23.98 82 LEU B CA 1
ATOM 3060 C C . LEU B 1 63 ? 37.083 3.232 -17.426 1.00 24.66 82 LEU B C 1
ATOM 3061 O O . LEU B 1 63 ? 37.463 4.405 -17.436 1.00 25.23 82 LEU B O 1
ATOM 3077 N N . SER B 1 64 ? 37.224 2.420 -18.470 1.00 23.31 83 SER B N 1
ATOM 3078 C CA . SER B 1 64 ? 37.707 2.955 -19.738 1.00 23.45 83 SER B CA 1
ATOM 3079 C C . SER B 1 64 ? 36.638 3.826 -20.380 1.00 21.09 83 SER B C 1
ATOM 3080 O O . SER B 1 64 ? 35.453 3.746 -20.061 1.00 21.24 83 SER B O 1
ATOM 3088 N N . GLU B 1 65 ? 37.087 4.689 -21.290 1.00 22.73 84 GLU B N 1
ATOM 3089 C CA . GLU B 1 65 ? 36.191 5.610 -21.973 1.00 22.32 84 GLU B CA 1
ATOM 3090 C C . GLU B 1 65 ? 35.054 4.879 -22.688 1.00 19.87 84 GLU B C 1
ATOM 3091 O O . GLU B 1 65 ? 33.894 5.322 -22.659 1.00 20.09 84 GLU B O 1
ATOM 3103 N N . LEU B 1 66 ? 35.363 3.776 -23.370 1.00 20.36 85 LEU B N 1
ATOM 3104 C CA . LEU B 1 66 ? 34.304 3.028 -24.045 1.00 20.75 85 LEU B CA 1
ATOM 3105 C C . LEU B 1 66 ? 33.276 2.513 -23.052 1.00 21.06 85 LEU B C 1
ATOM 3106 O O . LEU B 1 66 ? 32.065 2.545 -23.323 1.00 21.52 85 LEU B O 1
ATOM 3122 N N . VAL B 1 67 ? 33.726 2.049 -21.888 1.00 20.71 86 VAL B N 1
ATOM 3123 C CA . VAL B 1 67 ? 32.801 1.473 -20.919 1.00 20.29 86 VAL B CA 1
ATOM 3124 C C . VAL B 1 67 ? 31.982 2.560 -20.219 1.00 19.83 86 VAL B C 1
ATOM 3125 O O . VAL B 1 67 ? 30.761 2.426 -20.075 1.00 19.49 86 VAL B O 1
ATOM 3138 N N . TYR B 1 68 ? 32.622 3.645 -19.746 1.00 18.67 87 TYR B N 1
ATOM 3139 C CA . TYR B 1 68 ? 31.795 4.657 -19.082 1.00 19.05 87 TYR B CA 1
ATOM 3140 C C . TYR B 1 68 ? 30.820 5.322 -20.042 1.00 18.33 87 TYR B C 1
ATOM 3141 O O . TYR B 1 68 ? 29.705 5.668 -19.641 1.00 18.66 87 TYR B O 1
ATOM 3159 N N . THR B 1 69 ? 31.187 5.444 -21.325 1.00 18.34 88 THR B N 1
ATOM 3160 C CA . THR B 1 69 ? 30.263 6.015 -22.305 1.00 19.00 88 THR B CA 1
ATOM 3161 C C . THR B 1 69 ? 29.071 5.083 -22.536 1.00 19.70 88 THR B C 1
ATOM 3162 O O . THR B 1 69 ? 27.912 5.517 -22.528 1.00 19.39 88 THR B O 1
ATOM 3173 N N . ASP B 1 70 ? 29.335 3.789 -22.702 1.00 18.94 89 ASP B N 1
ATOM 3174 C CA . ASP B 1 70 ? 28.257 2.816 -22.870 1.00 19.72 89 ASP B CA 1
ATOM 3175 C C . ASP B 1 70 ? 27.353 2.754 -21.631 1.00 18.68 89 ASP B C 1
ATOM 3176 O O . ASP B 1 70 ? 26.119 2.732 -21.747 1.00 19.31 89 ASP B O 1
ATOM 3185 N N . VAL B 1 71 ? 27.945 2.736 -20.434 1.00 19.27 90 VAL B N 1
ATOM 3186 C CA . VAL B 1 71 ? 27.156 2.656 -19.203 1.00 19.41 90 VAL B CA 1
ATOM 3187 C C . VAL B 1 71 ? 26.258 3.879 -19.071 1.00 19.11 90 VAL B C 1
ATOM 3188 O O . VAL B 1 71 ? 25.067 3.767 -18.761 1.00 20.02 90 VAL B O 1
ATOM 3201 N N . LEU B 1 72 ? 26.818 5.069 -19.302 1.00 19.08 91 LEU B N 1
ATOM 3202 C CA . LEU B 1 72 ? 26.011 6.277 -19.187 1.00 19.43 91 LEU B CA 1
ATOM 3203 C C . LEU B 1 72 ? 24.924 6.317 -20.247 1.00 18.52 91 LEU B C 1
ATOM 3204 O O . LEU B 1 72 ? 23.782 6.676 -19.957 1.00 19.41 91 LEU B O 1
ATOM 3220 N N . ASP B 1 73 ? 25.273 5.976 -21.494 1.00 17.42 92 ASP B N 1
ATOM 3221 C CA . ASP B 1 73 ? 24.297 6.044 -22.566 1.00 17.26 92 ASP B CA 1
ATOM 3222 C C . ASP B 1 73 ? 23.149 5.065 -22.326 1.00 18.81 92 ASP B C 1
ATOM 3223 O O . ASP B 1 73 ? 21.978 5.418 -22.513 1.00 19.68 92 ASP B O 1
ATOM 3232 N N A ARG B 1 74 ? 23.461 3.844 -21.876 0.55 18.69 93 ARG B N 1
ATOM 3233 N N B ARG B 1 74 ? 23.459 3.837 -21.900 0.45 18.68 93 ARG B N 1
ATOM 3234 C CA A ARG B 1 74 ? 22.413 2.870 -21.562 0.55 19.79 93 ARG B CA 1
ATOM 3235 C CA B ARG B 1 74 ? 22.404 2.866 -21.616 0.45 19.66 93 ARG B CA 1
ATOM 3236 C C A ARG B 1 74 ? 21.550 3.308 -20.372 0.55 18.13 93 ARG B C 1
ATOM 3237 C C B ARG B 1 74 ? 21.635 3.182 -20.332 0.45 20.02 93 ARG B C 1
ATOM 3238 O O A ARG B 1 74 ? 20.342 3.028 -20.347 0.55 16.91 93 ARG B O 1
ATOM 3239 O O B ARG B 1 74 ? 20.516 2.685 -20.164 0.45 19.50 93 ARG B O 1
ATOM 3280 N N A SER B 1 75 ? 22.135 4.009 -19.393 0.55 19.20 94 SER B N 1
ATOM 3281 N N B SER B 1 75 ? 22.200 3.993 -19.432 0.45 21.72 94 SER B N 1
ATOM 3282 C CA A SER B 1 75 ? 21.378 4.376 -18.197 0.55 19.32 94 SER B CA 1
ATOM 3283 C CA B SER B 1 75 ? 21.453 4.420 -18.250 0.45 22.52 94 SER B CA 1
ATOM 3284 C C A SER B 1 75 ? 20.158 5.224 -18.549 0.55 17.87 94 SER B C 1
ATOM 3285 C C B SER B 1 75 ? 20.143 5.082 -18.659 0.45 19.97 94 SER B C 1
ATOM 3286 O O A SER B 1 75 ? 19.153 5.203 -17.826 0.55 17.47 94 SER B O 1
ATOM 3287 O O B SER B 1 75 ? 19.077 4.808 -18.087 0.45 19.71 94 SER B O 1
ATOM 3302 N N . CYS B 1 76 ? 20.208 5.963 -19.664 1.00 18.08 95 CYS B N 1
ATOM 3303 C CA . CYS B 1 76 ? 19.037 6.752 -20.061 1.00 18.74 95 CYS B CA 1
ATOM 3304 C C . CYS B 1 76 ? 17.918 5.901 -20.647 1.00 19.70 95 CYS B C 1
ATOM 3305 O O . CYS B 1 76 ? 16.770 6.363 -20.685 1.00 20.57 95 CYS B O 1
ATOM 3313 N N A SER B 1 77 ? 18.218 4.684 -21.106 0.25 19.88 96 SER B N 1
ATOM 3314 N N B SER B 1 77 ? 18.231 4.674 -21.075 0.75 19.74 96 SER B N 1
ATOM 3315 C CA A SER B 1 77 ? 17.201 3.770 -21.609 0.25 19.99 96 SER B CA 1
ATOM 3316 C CA B SER B 1 77 ? 17.256 3.725 -21.608 0.75 20.58 96 SER B CA 1
ATOM 3317 C C A SER B 1 77 ? 16.771 2.740 -20.564 0.25 19.56 96 SER B C 1
ATOM 3318 C C B SER B 1 77 ? 16.707 2.779 -20.550 0.75 20.27 96 SER B C 1
ATOM 3319 O O A SER B 1 77 ? 16.177 1.716 -20.916 0.25 20.04 96 SER B O 1
ATOM 3320 O O B SER B 1 77 ? 15.957 1.856 -20.881 0.75 21.26 96 SER B O 1
ATOM 3335 N N . ARG B 1 78 ? 17.049 2.999 -19.288 1.00 18.77 97 ARG B N 1
ATOM 3336 C CA . ARG B 1 78 ? 16.480 2.197 -18.210 1.00 18.52 97 ARG B CA 1
ATOM 3337 C C . ARG B 1 78 ? 14.957 2.344 -18.184 1.00 19.34 97 ARG B C 1
ATOM 3338 O O . ARG B 1 78 ? 14.374 3.249 -18.788 1.00 20.25 97 ARG B O 1
ATOM 3360 N N . ASN B 1 79 ? 14.316 1.466 -17.416 1.00 19.36 98 ASN B N 1
ATOM 3361 C CA . ASN B 1 79 ? 12.878 1.547 -17.161 1.00 19.91 98 ASN B CA 1
ATOM 3362 C C . ASN B 1 79 ? 12.630 2.609 -16.085 1.00 17.78 98 ASN B C 1
ATOM 3363 O O . ASN B 1 79 ? 12.890 2.383 -14.896 1.00 19.58 98 ASN B O 1
ATOM 3374 N N . TRP B 1 80 ? 12.145 3.780 -16.489 1.00 18.24 99 TRP B N 1
ATOM 3375 C CA . TRP B 1 80 ? 11.902 4.882 -15.562 1.00 18.21 99 TRP B CA 1
ATOM 3376 C C . TRP B 1 80 ? 10.527 4.818 -14.894 1.00 19.24 99 TRP B C 1
ATOM 3377 O O . TRP B 1 80 ? 10.109 5.807 -14.270 1.00 21.15 99 TRP B O 1
ATOM 3398 N N . GLN B 1 81 ? 9.828 3.674 -14.984 1.00 18.51 100 GLN B N 1
ATOM 3399 C CA . GLN B 1 81 ? 8.533 3.503 -14.322 1.00 20.53 100 GLN B CA 1
ATOM 3400 C C . GLN B 1 81 ? 8.617 3.663 -12.806 1.00 21.03 100 GLN B C 1
ATOM 3401 O O . GLN B 1 81 ? 7.583 3.910 -12.182 1.00 23.15 100 GLN B O 1
ATOM 3415 N N . ASP B 1 82 ? 9.810 3.516 -12.208 1.00 20.25 101 ASP B N 1
ATOM 3416 C CA . ASP B 1 82 ? 9.996 3.674 -10.764 1.00 20.71 101 ASP B CA 1
ATOM 3417 C C . ASP B 1 82 ? 10.050 5.125 -10.295 1.00 21.43 101 ASP B C 1
ATOM 3418 O O . ASP B 1 82 ? 10.281 5.352 -9.104 1.00 22.20 101 ASP B O 1
ATOM 3427 N N . TYR B 1 83 ? 9.802 6.101 -11.162 1.00 21.70 102 TYR B N 1
ATOM 3428 C CA . TYR B 1 83 ? 9.628 7.487 -10.743 1.00 21.62 102 TYR B CA 1
ATOM 3429 C C . TYR B 1 83 ? 8.207 7.903 -11.076 1.00 23.70 102 TYR B C 1
ATOM 3430 O O . TYR B 1 83 ? 7.730 7.668 -12.196 1.00 25.93 102 TYR B O 1
ATOM 3448 N N . GLY B 1 84 ? 7.521 8.476 -10.092 1.00 24.49 103 GLY B N 1
ATOM 3449 C CA . GLY B 1 84 ? 6.172 8.962 -10.278 1.00 24.07 103 GLY B CA 1
ATOM 3450 C C . GLY B 1 84 ? 5.997 10.342 -9.680 1.00 23.67 103 GLY B C 1
ATOM 3451 O O . GLY B 1 84 ? 6.929 10.930 -9.143 1.00 23.90 103 GLY B O 1
ATOM 3455 N N . VAL B 1 85 ? 4.768 10.831 -9.763 1.00 22.98 104 VAL B N 1
ATOM 3456 C CA . VAL B 1 85 ? 4.412 12.161 -9.282 1.00 23.53 104 VAL B CA 1
ATOM 3457 C C . VAL B 1 85 ? 3.394 12.023 -8.156 1.00 24.10 104 VAL B C 1
ATOM 3458 O O . VAL B 1 85 ? 2.326 11.419 -8.326 1.00 23.26 104 VAL B O 1
ATOM 3471 N N . ARG B 1 86 ? 3.725 12.596 -7.010 1.00 26.97 105 ARG B N 1
ATOM 3472 C CA . ARG B 1 86 ? 2.907 12.512 -5.810 1.00 33.12 105 ARG B CA 1
ATOM 3473 C C . ARG B 1 86 ? 2.415 13.918 -5.522 1.00 39.51 105 ARG B C 1
ATOM 3474 O O . ARG B 1 86 ? 3.162 14.885 -5.693 1.00 39.95 105 ARG B O 1
ATOM 3495 N N . GLU B 1 87 ? 1.149 14.047 -5.139 1.00 45.29 106 GLU B N 1
ATOM 3496 C CA . GLU B 1 87 ? 0.575 15.352 -4.844 1.00 52.18 106 GLU B CA 1
ATOM 3497 C C . GLU B 1 87 ? 0.254 15.428 -3.361 1.00 54.29 106 GLU B C 1
ATOM 3498 O O . GLU B 1 87 ? -0.322 14.492 -2.797 1.00 55.36 106 GLU B O 1
ATOM 3510 N N . VAL B 1 88 ? 0.639 16.535 -2.737 1.00 54.90 107 VAL B N 1
ATOM 3511 C CA . VAL B 1 88 ? 0.398 16.748 -1.314 1.00 57.62 107 VAL B CA 1
ATOM 3512 C C . VAL B 1 88 ? -0.120 18.167 -1.142 1.00 59.14 107 VAL B C 1
ATOM 3513 O O . VAL B 1 88 ? 0.581 19.130 -1.470 1.00 59.20 107 VAL B O 1
ATOM 3526 N N . ASP B 1 89 ? -1.345 18.299 -0.634 1.00 60.54 108 ASP B N 1
ATOM 3527 C CA . ASP B 1 89 ? -2.009 19.595 -0.521 1.00 61.98 108 ASP B CA 1
ATOM 3528 C C . ASP B 1 89 ? -1.851 20.395 -1.816 1.00 63.66 108 ASP B C 1
ATOM 3529 O O . ASP B 1 89 ? -1.521 21.582 -1.814 1.00 64.04 108 ASP B O 1
ATOM 3538 N N . GLN B 1 90 ? -2.074 19.714 -2.939 1.00 65.08 109 GLN B N 1
ATOM 3539 C CA . GLN B 1 90 ? -2.154 20.328 -4.265 1.00 66.77 109 GLN B CA 1
ATOM 3540 C C . GLN B 1 90 ? -0.800 20.753 -4.828 1.00 63.43 109 GLN B C 1
ATOM 3541 O O . GLN B 1 90 ? -0.751 21.559 -5.764 1.00 64.14 109 GLN B O 1
ATOM 3555 N N . VAL B 1 91 ? 0.305 20.230 -4.294 1.00 59.05 110 VAL B N 1
ATOM 3556 C CA . VAL B 1 91 ? 1.645 20.520 -4.798 1.00 53.77 110 VAL B CA 1
ATOM 3557 C C . VAL B 1 91 ? 2.269 19.225 -5.298 1.00 49.25 110 VAL B C 1
ATOM 3558 O O . VAL B 1 91 ? 2.263 18.211 -4.589 1.00 48.65 110 VAL B O 1
ATOM 3571 N N . LYS B 1 92 ? 2.839 19.277 -6.497 1.00 45.28 111 LYS B N 1
ATOM 3572 C CA . LYS B 1 92 ? 3.367 18.108 -7.186 1.00 42.57 111 LYS B CA 1
ATOM 3573 C C . LYS B 1 92 ? 4.867 17.965 -6.963 1.00 36.60 111 LYS B C 1
ATOM 3574 O O . LYS B 1 92 ? 5.606 18.950 -7.013 1.00 37.56 111 LYS B O 1
ATOM 3593 N N . ARG B 1 93 ? 5.318 16.729 -6.737 1.00 30.95 112 ARG B N 1
ATOM 3594 C CA A ARG B 1 93 ? 6.742 16.444 -6.656 0.53 29.32 112 ARG B CA 1
ATOM 3595 C CA B ARG B 1 93 ? 6.738 16.424 -6.610 0.47 29.16 112 ARG B CA 1
ATOM 3596 C C . ARG B 1 93 ? 7.017 15.073 -7.256 1.00 26.91 112 ARG B C 1
ATOM 3597 O O . ARG B 1 93 ? 6.183 14.171 -7.203 1.00 26.30 112 ARG B O 1
ATOM 3638 N N . LEU B 1 94 ? 8.192 14.938 -7.868 1.00 24.84 113 LEU B N 1
ATOM 3639 C CA A LEU B 1 94 ? 8.650 13.642 -8.341 0.56 23.37 113 LEU B CA 1
ATOM 3640 C CA B LEU B 1 94 ? 8.651 13.635 -8.338 0.44 23.99 113 LEU B CA 1
ATOM 3641 C C . LEU B 1 94 ? 9.147 12.811 -7.158 1.00 24.72 113 LEU B C 1
ATOM 3642 O O . LEU B 1 94 ? 9.770 13.336 -6.235 1.00 27.08 113 LEU B O 1
ATOM 3673 N N . THR B 1 95 ? 8.853 11.515 -7.181 1.00 23.89 114 THR B N 1
ATOM 3674 C CA . THR B 1 95 ? 9.302 10.591 -6.149 1.00 24.57 114 THR B CA 1
ATOM 3675 C C . THR B 1 95 ? 9.905 9.345 -6.783 1.00 23.20 114 THR B C 1
ATOM 3676 O O . THR B 1 95 ? 9.489 8.913 -7.860 1.00 23.32 114 THR B O 1
ATOM 3687 N N . GLY B 1 96 ? 10.916 8.789 -6.118 1.00 22.35 115 GLY B N 1
ATOM 3688 C CA . GLY B 1 96 ? 11.564 7.585 -6.564 1.00 22.48 115 GLY B CA 1
ATOM 3689 C C . GLY B 1 96 ? 12.976 7.480 -6.022 1.00 22.70 115 GLY B C 1
ATOM 3690 O O . GLY B 1 96 ? 13.380 8.261 -5.163 1.00 24.98 115 GLY B O 1
ATOM 3694 N N . PRO B 1 97 ? 13.749 6.505 -6.499 1.00 21.58 116 PRO B N 1
ATOM 3695 C CA . PRO B 1 97 ? 15.080 6.260 -5.923 1.00 22.20 116 PRO B CA 1
ATOM 3696 C C . PRO B 1 97 ? 15.957 7.501 -5.936 1.00 22.31 116 PRO B C 1
ATOM 3697 O O . PRO B 1 97 ? 16.064 8.201 -6.947 1.00 21.86 116 PRO B O 1
ATOM 3708 N N . GLY B 1 98 ? 16.563 7.795 -4.783 1.00 23.59 117 GLY B N 1
ATOM 3709 C CA . GLY B 1 98 ? 17.432 8.939 -4.644 1.00 25.56 117 GLY B CA 1
ATOM 3710 C C . GLY B 1 98 ? 16.743 10.241 -4.283 1.00 26.23 117 GLY B C 1
ATOM 3711 O O . GLY B 1 98 ? 17.437 11.217 -3.974 1.00 28.44 117 GLY B O 1
ATOM 3715 N N . LEU B 1 99 ? 15.420 10.302 -4.336 1.00 26.26 118 LEU B N 1
ATOM 3716 C CA . LEU B 1 99 ? 14.668 11.500 -3.994 1.00 29.45 118 LEU B CA 1
ATOM 3717 C C . LEU B 1 99 ? 14.045 11.338 -2.606 1.00 37.39 118 LEU B C 1
ATOM 3718 O O . LEU B 1 99 ? 14.005 10.249 -2.037 1.00 38.16 118 LEU B O 1
ATOM 3734 N N . SER B 1 100 ? 13.549 12.434 -2.056 1.00 43.87 119 SER B N 1
ATOM 3735 C CA . SER B 1 100 ? 12.951 12.342 -0.723 1.00 51.22 119 SER B CA 1
ATOM 3736 C C . SER B 1 100 ? 11.718 13.214 -0.571 1.00 55.27 119 SER B C 1
ATOM 3737 O O . SER B 1 100 ? 10.824 12.890 0.217 1.00 57.74 119 SER B O 1
ATOM 3745 N N . PRO B 1 105 ? 3.683 11.011 4.643 1.00 63.81 124 PRO B N 1
ATOM 3746 C CA . PRO B 1 105 ? 2.259 11.158 4.314 1.00 63.18 124 PRO B CA 1
ATOM 3747 C C . PRO B 1 105 ? 1.446 9.932 4.723 1.00 61.08 124 PRO B C 1
ATOM 3748 O O . PRO B 1 105 ? 1.810 8.816 4.366 1.00 60.87 124 PRO B O 1
ATOM 3759 N N . SER B 1 106 ? 0.361 10.141 5.470 1.00 59.01 125 SER B N 1
ATOM 3760 C CA . SER B 1 106 ? -0.470 9.023 5.905 1.00 56.68 125 SER B CA 1
ATOM 3761 C C . SER B 1 106 ? -0.920 8.176 4.717 1.00 53.55 125 SER B C 1
ATOM 3762 O O . SER B 1 106 ? -0.731 6.953 4.699 1.00 53.68 125 SER B O 1
ATOM 3770 N N . ILE B 1 107 ? -1.523 8.817 3.719 1.00 48.90 126 ILE B N 1
ATOM 3771 C CA . ILE B 1 107 ? -2.023 8.163 2.514 1.00 45.24 126 ILE B CA 1
ATOM 3772 C C . ILE B 1 107 ? -1.808 9.133 1.365 1.00 41.72 126 ILE B C 1
ATOM 3773 O O . ILE B 1 107 ? -2.021 10.341 1.520 1.00 41.06 126 ILE B O 1
ATOM 3789 N N . SER B 1 108 ? -1.392 8.621 0.207 1.00 38.98 127 SER B N 1
ATOM 3790 C CA . SER B 1 108 ? -1.138 9.541 -0.889 1.00 37.59 127 SER B CA 1
ATOM 3791 C C . SER B 1 108 ? -1.243 8.833 -2.224 1.00 34.14 127 SER B C 1
ATOM 3792 O O . SER B 1 108 ? -0.804 7.689 -2.384 1.00 33.68 127 SER B O 1
ATOM 3800 N N . VAL B 1 109 ? -1.768 9.539 -3.164 1.00 31.79 128 VAL B N 1
ATOM 3801 C CA . VAL B 1 109 ? -1.912 9.048 -4.522 1.00 30.03 128 VAL B CA 1
ATOM 3802 C C . VAL B 1 109 ? -0.616 9.322 -5.263 1.00 27.18 128 VAL B C 1
ATOM 3803 O O . VAL B 1 109 ? 0.008 10.371 -5.081 1.00 28.91 128 VAL B O 1
ATOM 3816 N N A MET B 1 110 ? -0.210 8.387 -6.113 0.52 25.88 129 MET B N 1
ATOM 3817 N N C MET B 1 110 ? -0.207 8.371 -6.101 0.48 24.66 129 MET B N 1
ATOM 3818 C CA A MET B 1 110 ? 0.930 8.606 -6.988 0.52 26.31 129 MET B CA 1
ATOM 3819 C CA C MET B 1 110 ? 0.936 8.537 -6.987 0.48 23.70 129 MET B CA 1
ATOM 3820 C C A MET B 1 110 ? 0.575 8.184 -8.404 0.52 24.24 129 MET B C 1
ATOM 3821 C C C MET B 1 110 ? 0.494 8.220 -8.407 0.48 23.41 129 MET B C 1
ATOM 3822 O O A MET B 1 110 ? -0.027 7.127 -8.618 0.52 23.87 129 MET B O 1
ATOM 3823 O O C MET B 1 110 ? -0.259 7.267 -8.629 0.48 23.37 129 MET B O 1
ATOM 3850 N N . VAL B 1 111 ? 0.955 9.024 -9.363 1.00 22.51 130 VAL B N 1
ATOM 3851 C CA . VAL B 1 111 ? 0.733 8.771 -10.789 1.00 23.10 130 VAL B CA 1
ATOM 3852 C C . VAL B 1 111 ? 2.043 8.280 -11.391 1.00 22.51 130 VAL B C 1
ATOM 3853 O O . VAL B 1 111 ? 3.107 8.865 -11.156 1.00 22.83 130 VAL B O 1
ATOM 3867 N N . THR B 1 112 ? 1.966 7.201 -12.164 1.00 21.89 131 THR B N 1
ATOM 3868 C CA . THR B 1 112 ? 3.126 6.618 -12.826 1.00 22.10 131 THR B CA 1
ATOM 3869 C C . THR B 1 112 ? 2.767 6.298 -14.276 1.00 20.75 131 THR B C 1
ATOM 3870 O O . THR B 1 112 ? 1.600 6.320 -14.662 1.00 23.24 131 THR B O 1
ATOM 3881 N N . GLY B 1 113 ? 3.783 6.003 -15.083 1.00 19.84 132 GLY B N 1
ATOM 3882 C CA . GLY B 1 113 ? 3.558 5.553 -16.450 1.00 19.85 132 GLY B CA 1
ATOM 3883 C C . GLY B 1 113 ? 3.187 6.682 -17.398 1.00 20.19 132 GLY B C 1
ATOM 3884 O O . GLY B 1 113 ? 3.323 7.862 -17.097 1.00 19.83 132 GLY B O 1
ATOM 3888 N N . GLY B 1 114 ? 2.723 6.294 -18.593 1.00 20.51 133 GLY B N 1
ATOM 3889 C CA . GLY B 1 114 ? 2.314 7.267 -19.576 1.00 20.86 133 GLY B CA 1
ATOM 3890 C C . GLY B 1 114 ? 3.480 8.172 -19.954 1.00 20.50 133 GLY B C 1
ATOM 3891 O O . GLY B 1 114 ? 4.578 7.690 -20.248 1.00 21.04 133 GLY B O 1
ATOM 3895 N N . PRO B 1 115 ? 3.291 9.499 -19.902 1.00 20.24 134 PRO B N 1
ATOM 3896 C CA . PRO B 1 115 ? 4.378 10.392 -20.314 1.00 19.34 134 PRO B CA 1
ATOM 3897 C C . PRO B 1 115 ? 5.569 10.389 -19.387 1.00 17.51 134 PRO B C 1
ATOM 3898 O O . PRO B 1 115 ? 6.638 10.821 -19.789 1.00 18.35 134 PRO B O 1
ATOM 3909 N N . TRP B 1 116 ? 5.420 9.950 -18.145 1.00 17.48 135 TRP B N 1
ATOM 3910 C CA . TRP B 1 116 ? 6.494 10.167 -17.181 1.00 16.81 135 TRP B CA 1
ATOM 3911 C C . TRP B 1 116 ? 7.779 9.433 -17.553 1.00 17.25 135 TRP B C 1
ATOM 3912 O O . TRP B 1 116 ? 8.849 10.068 -17.566 1.00 17.79 135 TRP B O 1
ATOM 3933 N N . PRO B 1 117 ? 7.764 8.130 -17.879 1.00 18.00 136 PRO B N 1
ATOM 3934 C CA . PRO B 1 117 ? 9.036 7.495 -18.275 1.00 18.22 136 PRO B CA 1
ATOM 3935 C C . PRO B 1 117 ? 9.641 8.102 -19.533 1.00 18.04 136 PRO B C 1
ATOM 3936 O O . PRO B 1 117 ? 10.877 8.238 -19.635 1.00 18.97 136 PRO B O 1
ATOM 3947 N N . THR B 1 118 ? 8.793 8.481 -20.490 1.00 17.83 137 THR B N 1
ATOM 3948 C CA . THR B 1 118 ? 9.271 9.098 -21.729 1.00 18.27 137 THR B CA 1
ATOM 3949 C C . THR B 1 118 ? 9.936 10.442 -21.456 1.00 17.70 137 THR B C 1
ATOM 3950 O O . THR B 1 118 ? 10.997 10.753 -22.012 1.00 17.17 137 THR B O 1
ATOM 3961 N N . ARG B 1 119 ? 9.348 11.232 -20.559 1.00 17.12 138 ARG B N 1
ATOM 3962 C CA . ARG B 1 119 ? 9.935 12.508 -20.179 1.00 17.07 138 ARG B CA 1
ATOM 3963 C C . ARG B 1 119 ? 11.297 12.320 -19.529 1.00 16.54 138 ARG B C 1
ATOM 3964 O O . ARG B 1 119 ? 12.226 13.081 -19.797 1.00 16.22 138 ARG B O 1
ATOM 3985 N N . LEU B 1 120 ? 11.411 11.357 -18.596 1.00 16.62 139 LEU B N 1
ATOM 3986 C CA . LEU B 1 120 ? 12.670 11.166 -17.883 1.00 17.00 139 LEU B CA 1
ATOM 3987 C C . LEU B 1 120 ? 13.768 10.645 -18.803 1.00 16.81 139 LEU B C 1
ATOM 3988 O O . LEU B 1 120 ? 14.916 11.069 -18.689 1.00 17.88 139 LEU B O 1
ATOM 4004 N N A SER B 1 121 ? 13.438 9.736 -19.721 0.62 17.14 140 SER B N 1
ATOM 4005 N N B SER B 1 121 ? 13.429 9.715 -19.706 0.38 17.37 140 SER B N 1
ATOM 4006 C CA A SER B 1 121 ? 14.438 9.266 -20.675 0.62 17.32 140 SER B CA 1
ATOM 4007 C CA B SER B 1 121 ? 14.378 9.246 -20.715 0.38 17.67 140 SER B CA 1
ATOM 4008 C C A SER B 1 121 ? 14.928 10.403 -21.569 0.62 17.52 140 SER B C 1
ATOM 4009 C C B SER B 1 121 ? 14.916 10.411 -21.541 0.38 17.21 140 SER B C 1
ATOM 4010 O O A SER B 1 121 ? 16.131 10.515 -21.831 0.62 17.57 140 SER B O 1
ATOM 4011 O O B SER B 1 121 ? 16.127 10.530 -21.761 0.38 16.72 140 SER B O 1
ATOM 4026 N N . ARG B 1 122 ? 14.016 11.275 -22.011 1.00 16.76 141 ARG B N 1
ATOM 4027 C CA . ARG B 1 122 ? 14.405 12.419 -22.825 1.00 17.08 141 ARG B CA 1
ATOM 4028 C C . ARG B 1 122 ? 15.320 13.357 -22.043 1.00 16.85 141 ARG B C 1
ATOM 4029 O O . ARG B 1 122 ? 16.380 13.772 -22.535 1.00 17.07 141 ARG B O 1
ATOM 4051 N N . THR B 1 123 ? 14.940 13.692 -20.799 1.00 17.32 142 THR B N 1
ATOM 4052 C CA . THR B 1 123 ? 15.770 14.574 -19.983 1.00 17.13 142 THR B CA 1
ATOM 4053 C C . THR B 1 123 ? 17.163 13.977 -19.784 1.00 17.68 142 THR B C 1
ATOM 4054 O O . THR B 1 123 ? 18.183 14.660 -19.926 1.00 17.99 142 THR B O 1
ATOM 4065 N N . CYS B 1 124 ? 17.215 12.686 -19.465 1.00 17.46 143 CYS B N 1
ATOM 4066 C CA . CYS B 1 124 ? 18.484 12.011 -19.252 1.00 17.27 143 CYS B CA 1
ATOM 4067 C C . CYS B 1 124 ? 19.376 12.132 -20.483 1.00 17.19 143 CYS B C 1
ATOM 4068 O O . CYS B 1 124 ? 20.528 12.553 -20.391 1.00 17.08 143 CYS B O 1
ATOM 4075 N N . LEU B 1 125 ? 18.854 11.777 -21.659 1.00 16.73 144 LEU B N 1
ATOM 4076 C CA . LEU B 1 125 ? 19.761 11.721 -22.802 1.00 17.84 144 LEU B CA 1
ATOM 4077 C C . LEU B 1 125 ? 20.149 13.124 -23.267 1.00 17.74 144 LEU B C 1
ATOM 4078 O O . LEU B 1 125 ? 21.263 13.333 -23.761 1.00 17.89 144 LEU B O 1
ATOM 4094 N N . HIS B 1 126 ? 19.271 14.102 -23.062 1.00 17.60 145 HIS B N 1
ATOM 4095 C CA . HIS B 1 126 ? 19.653 15.483 -23.346 1.00 17.52 145 HIS B CA 1
ATOM 4096 C C . HIS B 1 126 ? 20.829 15.926 -22.478 1.00 17.24 145 HIS B C 1
ATOM 4097 O O . HIS B 1 126 ? 21.681 16.691 -22.940 1.00 19.05 145 HIS B O 1
ATOM 4110 N N . TYR B 1 127 ? 20.916 15.440 -21.230 1.00 17.27 146 TYR B N 1
ATOM 4111 C CA . TYR B 1 127 ? 22.068 15.778 -20.405 1.00 18.21 146 TYR B CA 1
ATOM 4112 C C . TYR B 1 127 ? 23.364 15.177 -20.937 1.00 18.31 146 TYR B C 1
ATOM 4113 O O . TYR B 1 127 ? 24.433 15.779 -20.768 1.00 19.27 146 TYR B O 1
ATOM 4131 N N . LEU B 1 128 ? 23.304 13.985 -21.546 1.00 18.02 147 LEU B N 1
ATOM 4132 C CA . LEU B 1 128 ? 24.483 13.414 -22.188 1.00 17.95 147 LEU B CA 1
ATOM 4133 C C . LEU B 1 128 ? 25.064 14.366 -23.222 1.00 19.24 147 LEU B C 1
ATOM 4134 O O . LEU B 1 128 ? 26.287 14.550 -23.287 1.00 19.99 147 LEU B O 1
ATOM 4150 N N . GLY B 1 129 ? 24.202 14.972 -24.046 1.00 18.67 148 GLY B N 1
ATOM 4151 C CA . GLY B 1 129 ? 24.680 15.902 -25.048 1.00 19.75 148 GLY B CA 1
ATOM 4152 C C . GLY B 1 129 ? 25.109 17.228 -24.470 1.00 19.25 148 GLY B C 1
ATOM 4153 O O . GLY B 1 129 ? 26.021 17.871 -24.994 1.00 20.56 148 GLY B O 1
ATOM 4157 N N . GLU B 1 130 ? 24.455 17.674 -23.397 1.00 18.92 149 GLU B N 1
ATOM 4158 C CA . GLU B 1 130 ? 24.807 18.964 -22.811 1.00 18.32 149 GLU B CA 1
ATOM 4159 C C . GLU B 1 130 ? 26.218 18.951 -22.244 1.00 19.31 149 GLU B C 1
ATOM 4160 O O . GLU B 1 130 ? 26.968 19.920 -22.421 1.00 20.38 149 GLU B O 1
ATOM 4172 N N . PHE B 1 131 ? 26.586 17.875 -21.545 1.00 19.78 150 PHE B N 1
ATOM 4173 C CA . PHE B 1 131 ? 27.859 17.811 -20.831 1.00 20.48 150 PHE B CA 1
ATOM 4174 C C . PHE B 1 131 ? 28.890 16.883 -21.454 1.00 21.24 150 PHE B C 1
ATOM 4175 O O . PHE B 1 131 ? 30.093 17.141 -21.319 1.00 22.53 150 PHE B O 1
ATOM 4192 N N . GLY B 1 132 ? 28.456 15.815 -22.115 1.00 20.17 151 GLY B N 1
ATOM 4193 C CA . GLY B 1 132 ? 29.382 14.814 -22.568 1.00 20.47 151 GLY B CA 1
ATOM 4194 C C . GLY B 1 132 ? 29.699 13.793 -21.494 1.00 18.80 151 GLY B C 1
ATOM 4195 O O . GLY B 1 132 ? 29.772 14.110 -20.300 1.00 20.32 151 GLY B O 1
ATOM 4199 N N . GLU B 1 133 ? 29.907 12.549 -21.933 1.00 19.36 152 GLU B N 1
ATOM 4200 C CA . GLU B 1 133 ? 30.170 11.447 -21.019 1.00 18.53 152 GLU B CA 1
ATOM 4201 C C . GLU B 1 133 ? 31.515 11.595 -20.311 1.00 19.69 152 GLU B C 1
ATOM 4202 O O . GLU B 1 133 ? 31.647 11.147 -19.161 1.00 19.81 152 GLU B O 1
ATOM 4214 N N . ASP B 1 134 ? 32.515 12.221 -20.956 1.00 19.67 153 ASP B N 1
ATOM 4215 C CA . ASP B 1 134 ? 33.812 12.422 -20.314 1.00 20.49 153 ASP B CA 1
ATOM 4216 C C . ASP B 1 134 ? 33.663 13.307 -19.080 1.00 20.82 153 ASP B C 1
ATOM 4217 O O . ASP B 1 134 ? 34.136 12.953 -17.989 1.00 21.16 153 ASP B O 1
ATOM 4226 N N . GLN B 1 135 ? 33.003 14.461 -19.233 1.00 21.18 154 GLN B N 1
ATOM 4227 C CA . GLN B 1 135 ? 32.805 15.369 -18.105 1.00 21.62 154 GLN B CA 1
ATOM 4228 C C . GLN B 1 135 ? 31.961 14.715 -17.015 1.00 18.79 154 GLN B C 1
ATOM 4229 O O . GLN B 1 135 ? 32.236 14.880 -15.818 1.00 19.97 154 GLN B O 1
ATOM 4243 N N . ILE B 1 136 ? 30.920 13.981 -17.404 1.00 19.43 155 ILE B N 1
ATOM 4244 C CA . ILE B 1 136 ? 30.080 13.306 -16.414 1.00 19.39 155 ILE B CA 1
ATOM 4245 C C . ILE B 1 136 ? 30.901 12.306 -15.608 1.00 19.68 155 ILE B C 1
ATOM 4246 O O . ILE B 1 136 ? 30.833 12.278 -14.372 1.00 19.72 155 ILE B O 1
ATOM 4262 N N . TYR B 1 137 ? 31.729 11.506 -16.282 1.00 20.28 156 TYR B N 1
ATOM 4263 C CA . TYR B 1 137 ? 32.522 10.521 -15.550 1.00 20.26 156 TYR B CA 1
ATOM 4264 C C . TYR B 1 137 ? 33.550 11.195 -14.651 1.00 21.34 156 TYR B C 1
ATOM 4265 O O . TYR B 1 137 ? 33.783 10.745 -13.521 1.00 21.21 156 TYR B O 1
ATOM 4283 N N A GLU B 1 138 ? 34.173 12.271 -15.133 0.55 21.38 157 GLU B N 1
ATOM 4284 N N B GLU B 1 138 ? 34.149 12.295 -15.105 0.45 21.77 157 GLU B N 1
ATOM 4285 C CA A GLU B 1 138 ? 35.104 13.031 -14.303 0.55 23.27 157 GLU B CA 1
ATOM 4286 C CA B GLU B 1 138 ? 35.123 12.991 -14.268 0.45 23.17 157 GLU B CA 1
ATOM 4287 C C A GLU B 1 138 ? 34.427 13.454 -13.004 0.55 23.17 157 GLU B C 1
ATOM 4288 C C B GLU B 1 138 ? 34.474 13.566 -13.013 0.45 23.20 157 GLU B C 1
ATOM 4289 O O A GLU B 1 138 ? 34.973 13.267 -11.905 0.55 24.27 157 GLU B O 1
ATOM 4290 O O B GLU B 1 138 ? 35.107 13.606 -11.946 0.45 24.21 157 GLU B O 1
ATOM 4313 N N . ALA B 1 139 ? 33.213 13.997 -13.109 1.00 22.26 158 ALA B N 1
ATOM 4314 C CA . ALA B 1 139 ? 32.471 14.419 -11.918 1.00 21.67 158 ALA B CA 1
ATOM 4315 C C . ALA B 1 139 ? 32.118 13.222 -11.041 1.00 22.74 158 ALA B C 1
ATOM 4316 O O . ALA B 1 139 ? 32.258 13.282 -9.812 1.00 23.68 158 ALA B O 1
ATOM 4324 N N . HIS B 1 140 ? 31.648 12.127 -11.643 1.00 23.39 159 HIS B N 1
ATOM 4325 C CA . HIS B 1 140 ? 31.376 10.907 -10.882 1.00 24.18 159 HIS B CA 1
ATOM 4326 C C . HIS B 1 140 ? 32.570 10.487 -10.027 1.00 25.48 159 HIS B C 1
ATOM 4327 O O . HIS B 1 140 ? 32.400 10.058 -8.874 1.00 26.38 159 HIS B O 1
ATOM 4340 N N . GLN B 1 141 ? 33.784 10.571 -10.577 1.00 25.48 160 GLN B N 1
ATOM 4341 C CA . GLN B 1 141 ? 34.981 10.152 -9.857 1.00 26.96 160 GLN B CA 1
ATOM 4342 C C . GLN B 1 141 ? 35.237 11.006 -8.626 1.00 29.39 160 GLN B C 1
ATOM 4343 O O . GLN B 1 141 ? 35.922 10.555 -7.697 1.00 29.97 160 GLN B O 1
ATOM 4357 N N . GLN B 1 142 ? 34.707 12.222 -8.591 1.00 31.13 161 GLN B N 1
ATOM 4358 C CA . GLN B 1 142 ? 34.808 13.058 -7.396 1.00 32.60 161 GLN B CA 1
ATOM 4359 C C . GLN B 1 142 ? 33.657 12.822 -6.436 1.00 32.65 161 GLN B C 1
ATOM 4360 O O . GLN B 1 142 ? 33.651 13.383 -5.337 1.00 34.42 161 GLN B O 1
ATOM 4374 N N . GLY B 1 143 ? 32.674 12.022 -6.828 1.00 31.76 162 GLY B N 1
ATOM 4375 C CA . GLY B 1 143 ? 31.657 11.542 -5.923 1.00 31.13 162 GLY B CA 1
ATOM 4376 C C . GLY B 1 143 ? 30.255 11.819 -6.426 1.00 29.25 162 GLY B C 1
ATOM 4377 O O . GLY B 1 143 ? 30.022 12.602 -7.347 1.00 28.42 162 GLY B O 1
ATOM 4381 N N . ARG B 1 144 ? 29.313 11.153 -5.769 1.00 29.73 163 ARG B N 1
ATOM 4382 C CA . ARG B 1 144 ? 27.900 11.319 -6.065 1.00 28.80 163 ARG B CA 1
ATOM 4383 C C . ARG B 1 144 ? 27.491 12.790 -6.089 1.00 27.50 163 ARG B C 1
ATOM 4384 O O . ARG B 1 144 ? 26.820 13.252 -7.022 1.00 28.06 163 ARG B O 1
ATOM 4405 N N . GLY B 1 145 ? 27.876 13.545 -5.057 1.00 27.97 164 GLY B N 1
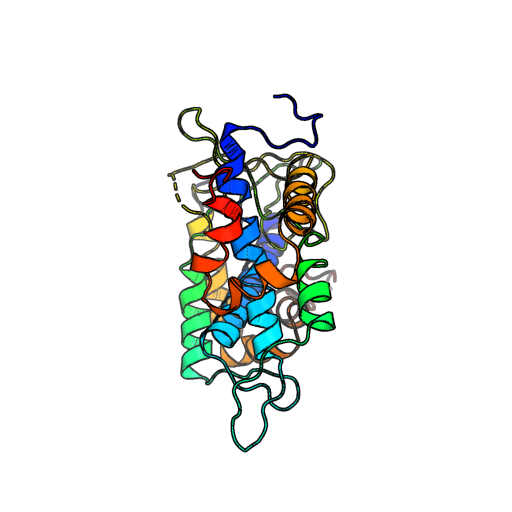ATOM 4406 C CA . GLY B 1 145 ? 27.450 14.928 -4.970 1.00 26.97 164 GLY B CA 1
ATOM 4407 C C . GLY B 1 145 ? 28.008 15.781 -6.091 1.00 25.71 164 GLY B C 1
ATOM 4408 O O . GLY B 1 145 ? 27.342 16.701 -6.575 1.00 24.68 164 GLY B O 1
ATOM 4412 N N . ALA B 1 146 ? 29.240 15.493 -6.505 1.00 25.55 165 ALA B N 1
ATOM 4413 C CA . ALA B 1 146 ? 29.866 16.228 -7.594 1.00 24.89 165 ALA B CA 1
ATOM 4414 C C . ALA B 1 146 ? 29.148 15.993 -8.916 1.00 24.45 165 ALA B C 1
ATOM 4415 O O . ALA B 1 146 ? 29.078 16.898 -9.757 1.00 24.21 165 ALA B O 1
ATOM 4422 N N . LEU B 1 147 ? 28.658 14.773 -9.149 1.00 23.17 166 LEU B N 1
ATOM 4423 C CA . LEU B 1 147 ? 27.916 14.515 -10.382 1.00 22.19 166 LEU B CA 1
ATOM 4424 C C . LEU B 1 147 ? 26.637 15.346 -10.397 1.00 22.38 166 LEU B C 1
ATOM 4425 O O . LEU B 1 147 ? 26.321 16.014 -11.386 1.00 22.87 166 LEU B O 1
ATOM 4441 N N A GLU B 1 148 ? 25.892 15.317 -9.292 0.62 23.17 167 GLU B N 1
ATOM 4442 N N B GLU B 1 148 ? 25.884 15.323 -9.292 0.38 23.35 167 GLU B N 1
ATOM 4443 C CA A GLU B 1 148 ? 24.675 16.116 -9.188 0.62 22.19 167 GLU B CA 1
ATOM 4444 C CA B GLU B 1 148 ? 24.667 16.128 -9.218 0.38 23.07 167 GLU B CA 1
ATOM 4445 C C A GLU B 1 148 ? 24.965 17.604 -9.353 0.62 23.07 167 GLU B C 1
ATOM 4446 C C B GLU B 1 148 ? 24.974 17.611 -9.379 0.38 23.39 167 GLU B C 1
ATOM 4447 O O A GLU B 1 148 ? 24.188 18.330 -9.987 0.62 22.79 167 GLU B O 1
ATOM 4448 O O B GLU B 1 148 ? 24.220 18.341 -10.035 0.38 23.12 167 GLU B O 1
ATOM 4471 N N . ALA B 1 149 ? 26.068 18.084 -8.779 1.00 23.35 168 ALA B N 1
ATOM 4472 C CA . ALA B 1 149 ? 26.406 19.496 -8.911 1.00 23.01 168 ALA B CA 1
ATOM 4473 C C . ALA B 1 149 ? 26.672 19.861 -10.367 1.00 23.16 168 ALA B C 1
ATOM 4474 O O . ALA B 1 149 ? 26.241 20.919 -10.839 1.00 24.72 168 ALA B O 1
ATOM 4482 N N . LEU B 1 150 ? 27.388 19.001 -11.097 1.00 22.66 169 LEU B N 1
ATOM 4483 C CA . LEU B 1 150 ? 27.624 19.261 -12.518 1.00 21.95 169 LEU B CA 1
ATOM 4484 C C . LEU B 1 150 ? 26.307 19.360 -13.279 1.00 22.46 169 LEU B C 1
ATOM 4485 O O . LEU B 1 150 ? 26.072 20.316 -14.019 1.00 22.08 169 LEU B O 1
ATOM 4501 N N . LEU B 1 151 ? 25.440 18.364 -13.121 1.00 21.83 170 LEU B N 1
ATOM 4502 C CA . LEU B 1 151 ? 24.250 18.284 -13.961 1.00 21.68 170 LEU B CA 1
ATOM 4503 C C . LEU B 1 151 ? 23.216 19.323 -13.570 1.00 22.60 170 LEU B C 1
ATOM 4504 O O . LEU B 1 151 ? 22.527 19.873 -14.439 1.00 24.48 170 LEU B O 1
ATOM 4520 N N . CYS B 1 152 ? 23.069 19.574 -12.274 1.00 21.19 171 CYS B N 1
ATOM 4521 C CA . CYS B 1 152 ? 21.919 20.289 -11.755 1.00 21.79 171 CYS B CA 1
ATOM 4522 C C . CYS B 1 152 ? 22.238 21.635 -11.120 1.00 24.27 171 CYS B C 1
ATOM 4523 O O . CYS B 1 152 ? 21.309 22.424 -10.901 1.00 25.23 171 CYS B O 1
ATOM 4530 N N . GLY B 1 153 ? 23.504 21.921 -10.813 1.00 24.47 172 GLY B N 1
ATOM 4531 C CA . GLY B 1 153 ? 23.878 23.103 -10.055 1.00 25.57 172 GLY B CA 1
ATOM 4532 C C . GLY B 1 153 ? 24.680 24.170 -10.765 1.00 28.69 172 GLY B C 1
ATOM 4533 O O . GLY B 1 153 ? 25.150 25.104 -10.105 1.00 32.00 172 GLY B O 1
ATOM 4537 N N . GLY B 1 154 ? 24.862 24.076 -12.080 1.00 30.32 173 GLY B N 1
ATOM 4538 C CA . GLY B 1 154 ? 25.680 25.034 -12.796 1.00 33.63 173 GLY B CA 1
ATOM 4539 C C . GLY B 1 154 ? 24.951 26.338 -13.041 1.00 35.44 173 GLY B C 1
ATOM 4540 O O . GLY B 1 154 ? 23.822 26.556 -12.582 1.00 35.49 173 GLY B O 1
ATOM 4544 N N . PRO B 1 155 ? 25.601 27.243 -13.781 1.00 38.13 174 PRO B N 1
ATOM 4545 C CA . PRO B 1 155 ? 24.965 28.549 -14.031 1.00 40.98 174 PRO B CA 1
ATOM 4546 C C . PRO B 1 155 ? 23.554 28.417 -14.564 1.00 44.10 174 PRO B C 1
ATOM 4547 O O . PRO B 1 155 ? 22.654 29.166 -14.164 1.00 45.86 174 PRO B O 1
ATOM 4558 N N . GLN B 1 156 ? 23.336 27.450 -15.448 1.00 45.26 175 GLN B N 1
ATOM 4559 C CA . GLN B 1 156 ? 22.037 27.203 -16.048 1.00 47.40 175 GLN B CA 1
ATOM 4560 C C . GLN B 1 156 ? 21.414 25.920 -15.508 1.00 43.64 175 GLN B C 1
ATOM 4561 O O . GLN B 1 156 ? 20.711 25.211 -16.233 1.00 45.45 175 GLN B O 1
ATOM 4575 N N . GLY B 1 157 ? 21.662 25.615 -14.233 1.00 36.85 176 GLY B N 1
ATOM 4576 C CA . GLY B 1 157 ? 21.253 24.338 -13.684 1.00 31.52 176 GLY B CA 1
ATOM 4577 C C . GLY B 1 157 ? 19.793 24.316 -13.269 1.00 29.12 176 GLY B C 1
ATOM 4578 O O . GLY B 1 157 ? 19.241 25.302 -12.776 1.00 30.51 176 GLY B O 1
ATOM 4582 N N . ALA B 1 158 ? 19.174 23.146 -13.440 1.00 25.37 177 ALA B N 1
ATOM 4583 C CA . ALA B 1 158 ? 17.754 23.006 -13.123 1.00 25.18 177 ALA B CA 1
ATOM 4584 C C . ALA B 1 158 ? 17.471 23.295 -11.662 1.00 26.16 177 ALA B C 1
ATOM 4585 O O . ALA B 1 158 ? 16.355 23.697 -11.321 1.00 27.82 177 ALA B O 1
ATOM 4592 N N . CYS B 1 159 ? 18.448 23.083 -10.787 1.00 26.33 178 CYS B N 1
ATOM 4593 C CA . CYS B 1 159 ? 18.266 23.299 -9.359 1.00 28.28 178 CYS B CA 1
ATOM 4594 C C . CYS B 1 159 ? 18.857 24.621 -8.879 1.00 33.82 178 CYS B C 1
ATOM 4595 O O . CYS B 1 159 ? 18.795 24.911 -7.680 1.00 35.44 178 CYS B O 1
ATOM 4602 N N . SER B 1 160 ? 19.404 25.428 -9.782 1.00 37.67 179 SER B N 1
ATOM 4603 C CA . SER B 1 160 ? 20.018 26.702 -9.429 1.00 42.13 179 SER B CA 1
ATOM 4604 C C . SER B 1 160 ? 19.008 27.823 -9.617 1.00 45.60 179 SER B C 1
ATOM 4605 O O . SER B 1 160 ? 18.662 28.163 -10.750 1.00 47.84 179 SER B O 1
#

InterPro domains:
  IPR021852 Domain of unknown function DUF3456 [PF11938] (49-178)
  IPR052682 Marginal zone B- and B1-cell-specific protein [PTHR15881] (8-187)

Solvent-accessible surface area: 15085 Å² total; per-residue (Å²): 165,107,58,48,103,18,55,88,113,6,116,39,5,0,0,52,0,0,1,23,13,0,62,37,33,0,5,80,16,3,9,160,97,150,21,77,45,79,84,70,90,28,100,14,68,103,154,50,24,38,67,16,0,54,145,3,0,95,61,108,4,35,30,0,0,19,34,106,54,123,155,61,116,88,3,10,11,10,16,21,19,187,26,73,38,132,80,70,18,84,2,59,0,1,34,25,14,31,87,10,0,27,79,20,2,89,100,17,9,69,122,54,17,41,56,89,0,10,102,8,11,29,124,26,72,55,29,0,44,61,56,3,1,27,45,81,145,22,24,29,38,176,135,151,40,107,193,151,116,67,196,16,42,111,15,34,71,108,0,122,41,29,0,0,73,0,0,3,30,13,0,52,17,44,0,12,57,19,48,15,142,55,155,72,61,169,107,51,46,112,62,110,5,65,112,154,68,24,42,68,10,0,59,136,5,4,90,60,48,3,18,18,0,1,7,14,75,49,129,148,102,71,85,6,24,14,45,32,22,145,88,100,99,9,68,7,38,6,0,13,22,5,6,80,2,0,31,81,24,0,89,94,25,20,69,103,38,24,36,84,93,0,7,105,10,11,93,134,27,112,47,30,0,66,60,47,3,2,46,24,145,169,14,40,56,94